Protein AF-A0A2G9T6Q5-F1 (afdb_monomer)

Mean predicted aligned error: 18.97 Å

Organism: Teladorsagia circumcincta (NCBI:txid45464)

pLDDT: mean 80.13, std 12.59, range [44.25, 97.94]

Solvent-accessible surface area (backbone atoms only — not comparable to full-atom values): 13431 Å² total; per-residue (Å²): 106,72,67,56,51,50,50,52,50,55,71,67,50,86,69,86,83,79,73,60,102,78,58,92,56,52,68,57,62,45,65,76,62,51,86,90,57,54,73,68,58,51,48,51,51,49,40,62,70,69,45,69,82,56,73,55,93,81,67,67,67,91,46,74,64,60,54,49,52,52,54,51,51,52,53,51,53,50,53,49,51,53,49,53,50,52,62,74,38,51,85,78,48,82,50,78,90,50,84,89,79,76,76,94,71,65,88,84,52,91,69,83,75,88,52,68,68,57,52,55,50,50,55,52,49,51,53,54,50,49,56,52,48,53,54,50,50,53,53,50,51,53,51,51,54,50,50,54,53,50,52,56,49,49,56,50,50,43,66,71,65,77,50,92,71,91,76,58,71,63,78,73,72,47,83,91,47,73,70,62,49,52,54,48,49,52,64,68,61,30,72,70,57,66,62,64,47,77,84,73,57,86,81,78,72,76,77,83,80,77,82,130

Secondary structure (DSSP, 8-state):
-HHHHHHHHHHHS--TT---TT-TTHHHHHHTT-S---HHHHHHHHHHHHTTTS--TT-----HHHHHHHHHHHHHHHHHHHHHHHHHTTTT-TTTT------SS-TT--SPP--HHHHHHHHHHHHHHHHHHHHHHHHHHHHHHHHHHHHHHHHHHHHHH-S-----THHHHS---HHHHHHHHHHHSSHHHHHTSTTT-TTS--------

Structure (mmCIF, N/CA/C/O backbone):
data_AF-A0A2G9T6Q5-F1
#
_entry.id   AF-A0A2G9T6Q5-F1
#
loop_
_atom_site.group_PDB
_atom_site.id
_atom_site.type_symbol
_atom_site.label_atom_id
_atom_site.label_alt_id
_atom_site.label_comp_id
_atom_site.label_asym_id
_atom_site.label_entity_id
_atom_site.label_seq_id
_atom_site.pdbx_PDB_ins_code
_atom_site.Cartn_x
_atom_site.Cartn_y
_atom_site.Cartn_z
_atom_site.occupancy
_atom_site.B_iso_or_equiv
_atom_site.auth_seq_id
_atom_site.auth_comp_id
_atom_site.auth_asym_id
_atom_site.auth_atom_id
_atom_site.pdbx_PDB_model_num
ATOM 1 N N . GLU A 1 1 ? 2.628 -16.438 -63.322 1.00 60.03 1 GLU A N 1
ATOM 2 C CA . GLU A 1 1 ? 4.044 -16.283 -63.734 1.00 60.03 1 GLU A CA 1
ATOM 3 C C . GLU A 1 1 ? 4.300 -16.627 -65.195 1.00 60.03 1 GLU A C 1
ATOM 5 O O . GLU A 1 1 ? 4.715 -15.738 -65.923 1.00 60.03 1 GLU A O 1
ATOM 10 N N . ALA A 1 2 ? 4.071 -17.867 -65.650 1.00 69.06 2 ALA A N 1
ATOM 11 C CA . ALA A 1 2 ? 4.324 -18.233 -67.052 1.00 69.06 2 ALA A CA 1
ATOM 12 C C . ALA A 1 2 ? 3.438 -17.447 -68.035 1.00 69.06 2 ALA A C 1
ATOM 14 O O . ALA A 1 2 ? 3.957 -16.866 -68.979 1.00 69.06 2 ALA A O 1
ATOM 15 N N . GLU A 1 3 ? 2.135 -17.355 -67.752 1.00 71.50 3 GLU A N 1
ATOM 16 C CA . GLU A 1 3 ? 1.176 -16.569 -68.546 1.00 71.50 3 GLU A CA 1
ATOM 17 C C . GLU A 1 3 ? 1.487 -15.065 -68.502 1.00 71.50 3 GLU A C 1
ATOM 19 O O . GLU A 1 3 ? 1.422 -14.386 -69.522 1.00 71.50 3 GLU A O 1
ATOM 24 N N . ASP A 1 4 ? 1.912 -14.547 -67.345 1.00 70.75 4 ASP A N 1
ATOM 25 C CA . ASP A 1 4 ? 2.291 -13.137 -67.201 1.00 70.75 4 ASP A CA 1
ATOM 26 C C . ASP A 1 4 ? 3.558 -12.824 -68.007 1.00 70.75 4 ASP A C 1
ATOM 28 O O . ASP A 1 4 ? 3.632 -11.814 -68.698 1.00 70.75 4 ASP A O 1
ATOM 32 N N . ASN A 1 5 ? 4.566 -13.699 -67.953 1.00 75.94 5 ASN A N 1
ATOM 33 C CA . ASN A 1 5 ? 5.788 -13.565 -68.746 1.00 75.94 5 ASN A CA 1
ATOM 34 C C . ASN A 1 5 ? 5.498 -13.654 -70.248 1.00 75.94 5 ASN A C 1
ATOM 36 O O . ASN A 1 5 ? 6.074 -12.889 -71.022 1.00 75.94 5 ASN A O 1
ATOM 40 N N . ASP A 1 6 ? 4.581 -14.531 -70.651 1.00 77.56 6 ASP A N 1
ATOM 41 C CA . ASP A 1 6 ? 4.117 -14.636 -72.035 1.00 77.56 6 ASP A CA 1
ATOM 42 C C . ASP A 1 6 ? 3.394 -13.349 -72.473 1.00 77.56 6 ASP A C 1
ATOM 44 O O . ASP A 1 6 ? 3.642 -12.820 -73.550 1.00 77.56 6 ASP A O 1
ATOM 48 N N . PHE A 1 7 ? 2.613 -12.733 -71.582 1.00 76.56 7 PHE A N 1
ATOM 49 C CA . PHE A 1 7 ? 1.978 -11.436 -71.823 1.00 76.56 7 PHE A CA 1
ATOM 50 C C . PHE A 1 7 ? 2.985 -10.280 -71.977 1.00 76.56 7 PHE A C 1
ATOM 52 O O . PHE A 1 7 ? 2.872 -9.482 -72.912 1.00 76.56 7 PHE A O 1
ATOM 59 N N . TYR A 1 8 ? 4.000 -10.181 -71.109 1.00 76.75 8 TYR A N 1
ATOM 60 C CA . TYR A 1 8 ? 5.031 -9.134 -71.216 1.00 76.75 8 TYR A CA 1
ATOM 61 C C . TYR A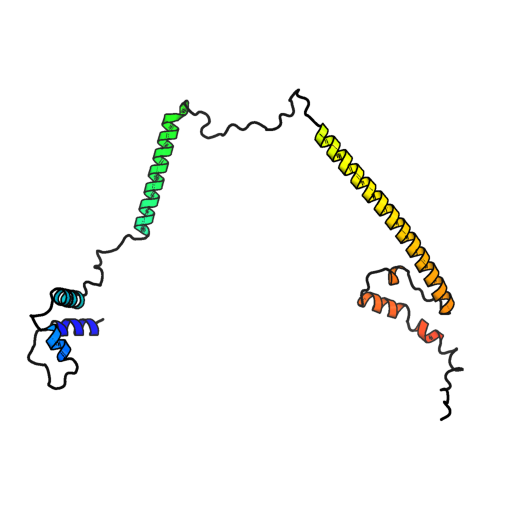 1 8 ? 5.916 -9.319 -72.453 1.00 76.75 8 TYR A C 1
ATOM 63 O O . TYR A 1 8 ? 6.275 -8.342 -73.116 1.00 76.75 8 TYR A O 1
ATOM 71 N N . THR A 1 9 ? 6.255 -10.563 -72.793 1.00 76.12 9 THR A N 1
ATOM 72 C CA . THR A 1 9 ? 7.014 -10.870 -74.013 1.00 76.12 9 THR A CA 1
ATOM 73 C C . THR A 1 9 ? 6.180 -10.618 -75.266 1.00 76.12 9 THR A C 1
ATOM 75 O O . THR A 1 9 ? 6.689 -10.009 -76.206 1.00 76.12 9 THR A O 1
ATOM 78 N N . TRP A 1 10 ? 4.885 -10.946 -75.254 1.00 78.12 10 TRP A N 1
ATOM 79 C CA . TRP A 1 10 ? 3.934 -10.592 -76.309 1.00 78.12 10 TRP A CA 1
ATOM 80 C C . TRP A 1 10 ? 3.835 -9.077 -76.507 1.00 78.12 10 TRP A C 1
ATOM 82 O O . TRP A 1 10 ? 3.873 -8.596 -77.640 1.00 78.12 10 TRP A O 1
ATOM 92 N N . MET A 1 11 ? 3.797 -8.307 -75.419 1.00 72.75 11 MET A N 1
ATOM 93 C CA . MET A 1 11 ? 3.740 -6.846 -75.482 1.00 72.75 11 MET A CA 1
ATOM 94 C C . MET A 1 11 ? 5.038 -6.219 -76.024 1.00 72.75 11 MET A C 1
ATOM 96 O O . MET A 1 11 ? 4.982 -5.187 -76.695 1.00 72.75 11 MET A O 1
ATOM 100 N N . LYS A 1 12 ? 6.192 -6.861 -75.781 1.00 72.44 12 LYS A N 1
ATOM 101 C CA . LYS A 1 12 ? 7.499 -6.499 -76.363 1.00 72.44 12 LYS A CA 1
ATOM 102 C C . LYS A 1 12 ? 7.661 -6.977 -77.817 1.00 72.44 12 LYS A C 1
ATOM 104 O O . LYS A 1 12 ? 8.407 -6.353 -78.571 1.00 72.44 12 LYS A O 1
ATOM 109 N N . SER A 1 13 ? 6.980 -8.053 -78.221 1.00 66.25 13 SER A N 1
ATOM 110 C CA . SER A 1 13 ? 7.089 -8.639 -79.563 1.00 66.25 13 SER A CA 1
ATOM 111 C C . SER A 1 13 ? 6.521 -7.713 -80.652 1.00 66.25 13 SER A C 1
ATOM 113 O O . SER A 1 13 ? 5.462 -7.093 -80.522 1.00 66.25 13 SER A O 1
ATOM 115 N N . GLN A 1 14 ? 7.287 -7.556 -81.730 1.00 56.62 14 GLN A N 1
ATOM 116 C CA . GLN A 1 14 ? 7.260 -6.386 -82.609 1.00 56.62 14 GLN A CA 1
ATOM 117 C C . GLN A 1 14 ? 6.421 -6.578 -83.884 1.00 56.62 14 GLN A C 1
ATOM 119 O O . GLN A 1 14 ? 6.726 -5.976 -84.908 1.00 56.62 14 GLN A O 1
ATOM 124 N N . ASP A 1 15 ? 5.341 -7.359 -83.853 1.00 53.53 15 ASP A N 1
ATOM 125 C CA . ASP A 1 15 ? 4.503 -7.539 -85.043 1.00 53.53 15 ASP A CA 1
ATOM 126 C C . ASP A 1 15 ? 3.269 -6.630 -85.004 1.00 53.53 15 ASP A C 1
ATOM 128 O O . ASP A 1 15 ? 2.280 -6.835 -84.299 1.00 53.53 15 ASP A O 1
ATOM 132 N N . ALA A 1 16 ? 3.343 -5.547 -85.780 1.00 52.91 16 ALA A N 1
ATOM 133 C CA . ALA A 1 16 ? 2.253 -4.597 -86.005 1.00 52.91 16 ALA A CA 1
ATOM 134 C C . ALA A 1 16 ? 1.213 -5.090 -87.033 1.00 52.91 16 ALA A C 1
ATOM 136 O O . ALA A 1 16 ? 0.341 -4.319 -87.423 1.00 52.91 16 ALA A O 1
ATOM 137 N N . LYS A 1 17 ? 1.318 -6.341 -87.500 1.00 53.25 17 LYS A N 1
ATOM 138 C CA . LYS A 1 17 ? 0.489 -6.881 -88.590 1.00 53.25 17 LYS A CA 1
ATOM 139 C C . LYS A 1 17 ? -0.719 -7.699 -88.123 1.00 53.25 17 LYS A C 1
ATOM 141 O O . LYS A 1 17 ? -1.646 -7.843 -88.907 1.00 53.25 17 LYS A O 1
ATOM 146 N N . ASP A 1 18 ? -0.761 -8.100 -86.852 1.00 54.31 18 ASP A N 1
ATOM 147 C CA . ASP A 1 18 ? -1.885 -8.828 -86.245 1.00 54.31 18 ASP A CA 1
ATOM 148 C C . ASP A 1 18 ? -2.564 -7.969 -85.171 1.00 54.31 18 ASP A C 1
ATOM 150 O O . ASP A 1 18 ? -2.443 -8.193 -83.964 1.00 54.31 18 ASP A O 1
ATOM 154 N N . ILE A 1 19 ? -3.224 -6.897 -85.603 1.00 56.25 19 ILE A N 1
ATOM 155 C CA . ILE A 1 19 ? -4.199 -6.190 -84.771 1.00 56.25 19 ILE A CA 1
ATOM 156 C C . ILE A 1 19 ? -5.542 -6.412 -85.460 1.00 56.25 19 ILE A C 1
ATOM 158 O O . ILE A 1 19 ? -5.905 -5.668 -86.370 1.00 56.25 19 ILE A O 1
ATOM 162 N N . SER A 1 20 ? -6.223 -7.496 -85.089 1.00 55.94 20 SER A N 1
ATOM 163 C CA . SER A 1 20 ? -7.501 -7.898 -85.688 1.00 55.94 20 SER A CA 1
ATOM 164 C C . SER A 1 20 ? -8.550 -6.817 -85.454 1.00 55.94 20 SER A C 1
ATOM 166 O O . SER A 1 20 ? -8.521 -6.177 -84.408 1.00 55.94 20 SER A O 1
ATOM 168 N N . GLU A 1 21 ? -9.517 -6.607 -86.356 1.00 58.91 21 GLU A N 1
ATOM 169 C CA . GLU A 1 21 ? -10.603 -5.623 -86.191 1.00 58.91 21 GLU A CA 1
ATOM 170 C C . GLU A 1 21 ? -11.527 -5.872 -84.961 1.00 58.91 21 GLU A C 1
ATOM 172 O O . GLU A 1 21 ? -12.205 -4.941 -84.518 1.00 58.91 21 GLU A O 1
ATOM 177 N N . ASP A 1 22 ? -11.323 -6.979 -84.240 1.00 60.38 22 ASP A N 1
ATOM 178 C CA . ASP A 1 22 ? -12.078 -7.362 -83.035 1.00 60.38 22 ASP A CA 1
ATOM 179 C C . ASP A 1 22 ? -11.306 -7.294 -81.695 1.00 60.38 22 ASP A C 1
ATOM 181 O O . ASP A 1 22 ? -11.885 -7.544 -80.638 1.00 60.38 22 ASP A O 1
ATOM 185 N N . ASP A 1 23 ? -10.018 -6.924 -81.686 1.00 68.81 23 ASP A N 1
ATOM 186 C CA . ASP A 1 23 ? -9.246 -6.853 -80.432 1.00 68.81 23 ASP A CA 1
ATOM 187 C C . ASP A 1 23 ? -9.750 -5.727 -79.502 1.00 68.81 23 ASP A C 1
ATOM 189 O O . ASP A 1 23 ? -9.730 -4.539 -79.832 1.00 68.81 23 ASP A O 1
ATOM 193 N N . CYS A 1 24 ? -10.142 -6.070 -78.278 1.00 63.62 24 CYS A N 1
ATOM 194 C CA . CYS A 1 24 ? -10.642 -5.117 -77.279 1.00 63.62 24 CYS A CA 1
ATOM 195 C C . CYS A 1 24 ? -9.574 -4.130 -76.754 1.00 63.62 24 CYS A C 1
ATOM 197 O O . CYS A 1 24 ? -9.914 -3.101 -76.174 1.00 63.62 24 CYS A O 1
ATOM 199 N N . LEU A 1 25 ? -8.283 -4.398 -76.992 1.00 68.56 25 LEU A N 1
ATOM 200 C CA . LEU A 1 25 ? -7.144 -3.662 -76.414 1.00 68.56 25 LEU A CA 1
ATOM 201 C C . LEU A 1 25 ? -6.367 -2.788 -77.411 1.00 68.56 25 LEU A C 1
ATOM 203 O O . LEU A 1 25 ? -5.256 -2.337 -77.133 1.00 68.56 25 LEU A O 1
ATOM 207 N N . LYS A 1 26 ? -6.933 -2.504 -78.582 1.00 72.19 26 LYS A N 1
ATOM 208 C CA . LYS A 1 26 ? -6.247 -1.741 -79.643 1.00 72.19 26 LYS A CA 1
ATOM 209 C C . LYS A 1 26 ? -5.862 -0.335 -79.254 1.00 72.19 26 LYS A C 1
ATOM 211 O O . LYS A 1 26 ? -4.787 0.117 -79.629 1.00 72.19 26 LYS A O 1
ATOM 216 N N . GLY A 1 27 ? -6.755 0.356 -78.544 1.00 72.12 27 GLY A N 1
ATOM 217 C CA . GLY A 1 27 ? -6.517 1.725 -78.099 1.00 72.12 27 GLY A CA 1
ATOM 218 C C . GLY A 1 27 ? -5.281 1.786 -77.211 1.00 72.12 27 GLY A C 1
ATOM 219 O O . GLY A 1 27 ? -4.418 2.627 -77.427 1.00 72.12 27 GLY A O 1
ATOM 220 N N . LEU A 1 28 ? -5.144 0.813 -76.308 1.00 72.00 28 LEU A N 1
ATOM 221 C CA . LEU A 1 28 ? -3.985 0.675 -75.434 1.00 72.00 28 LEU A CA 1
ATOM 222 C C . LEU A 1 28 ? -2.725 0.279 -76.216 1.00 72.00 28 LEU A C 1
ATOM 224 O O . LEU A 1 28 ? -1.692 0.921 -76.073 1.00 72.00 28 LEU A O 1
ATOM 228 N N . LYS A 1 29 ? -2.819 -0.722 -77.102 1.00 72.25 29 LYS A N 1
ATOM 229 C CA . LYS A 1 29 ? -1.695 -1.174 -77.944 1.00 72.25 29 LYS A CA 1
ATOM 230 C C . LYS A 1 29 ? -1.195 -0.072 -78.884 1.00 72.25 29 LYS A C 1
ATOM 232 O O . LYS A 1 29 ? -0.025 -0.083 -79.244 1.00 72.25 29 LYS A O 1
ATOM 237 N N . LYS A 1 30 ? -2.063 0.859 -79.290 1.00 75.00 30 LYS A N 1
ATOM 238 C CA . LYS A 1 30 ? -1.710 2.041 -80.082 1.00 75.00 30 LYS A CA 1
ATOM 239 C C . LYS A 1 30 ? -1.095 3.132 -79.203 1.00 75.00 30 LYS A C 1
ATOM 241 O O . LYS A 1 30 ? 0.025 3.536 -79.479 1.00 75.00 30 LYS A O 1
ATOM 246 N N . ALA A 1 31 ? -1.753 3.487 -78.099 1.00 73.25 31 ALA A N 1
ATOM 247 C CA . ALA A 1 31 ? -1.277 4.498 -77.156 1.00 73.25 31 ALA A CA 1
ATOM 248 C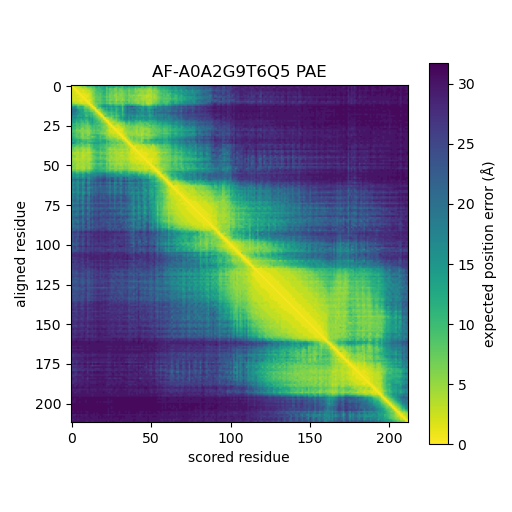 C . ALA A 1 31 ? 0.088 4.154 -76.548 1.00 73.25 31 ALA A C 1
ATOM 250 O O . ALA A 1 31 ? 0.891 5.039 -76.324 1.00 73.25 31 ALA A O 1
ATOM 251 N N . TRP A 1 32 ? 0.395 2.874 -76.323 1.00 72.19 32 TRP A N 1
ATOM 252 C CA . TRP A 1 32 ? 1.711 2.434 -75.841 1.00 72.19 32 TRP A CA 1
ATOM 253 C C . TRP A 1 32 ? 2.779 2.362 -76.938 1.00 72.19 32 TRP A C 1
ATOM 255 O O . TRP A 1 32 ? 3.952 2.158 -76.635 1.00 72.19 32 TRP A O 1
ATOM 265 N N . LYS A 1 33 ? 2.395 2.489 -78.212 1.00 72.06 33 LYS A N 1
ATOM 266 C CA . LYS A 1 33 ? 3.299 2.469 -79.373 1.00 72.06 33 LYS A CA 1
ATOM 267 C C . LYS A 1 33 ? 3.530 3.851 -79.974 1.00 72.06 33 LYS A C 1
ATOM 269 O O . LYS A 1 33 ? 4.428 3.977 -80.806 1.00 72.06 33 LYS A O 1
ATOM 274 N N . ASP A 1 34 ? 2.755 4.854 -79.576 1.00 74.19 34 ASP A N 1
ATOM 275 C CA . ASP A 1 34 ? 2.913 6.212 -80.075 1.00 74.19 34 ASP A CA 1
ATOM 276 C C . ASP A 1 34 ? 4.282 6.777 -79.610 1.00 74.19 34 ASP A C 1
ATOM 278 O O . ASP A 1 34 ? 4.626 6.690 -78.432 1.00 74.19 34 ASP A O 1
ATOM 282 N N . PRO A 1 35 ? 5.135 7.289 -80.517 1.00 70.81 35 PRO A N 1
ATOM 283 C CA . PRO A 1 35 ? 6.457 7.818 -80.158 1.00 70.81 35 PRO A CA 1
ATOM 284 C C . PRO A 1 35 ? 6.401 9.218 -79.515 1.00 70.81 35 PRO A C 1
ATOM 286 O O . PRO A 1 35 ? 7.370 9.632 -78.878 1.00 70.81 35 PRO A O 1
ATOM 289 N N . ASP A 1 36 ? 5.264 9.912 -79.630 1.00 75.88 36 ASP A N 1
ATOM 290 C CA . ASP A 1 36 ? 5.034 11.288 -79.156 1.00 75.88 36 ASP A CA 1
ATOM 291 C C . ASP A 1 36 ? 4.471 11.353 -77.719 1.00 75.88 36 ASP A C 1
ATOM 293 O O . ASP A 1 36 ? 3.688 12.235 -77.371 1.00 75.88 36 ASP A O 1
ATOM 297 N N . ILE A 1 37 ? 4.856 10.390 -76.884 1.00 76.56 37 ILE A N 1
ATOM 298 C CA . ILE A 1 37 ? 4.464 10.281 -75.474 1.00 76.56 37 ILE A CA 1
ATOM 299 C C . ILE A 1 37 ? 5.371 11.163 -74.590 1.00 76.56 37 ILE A C 1
ATOM 301 O O . ILE A 1 37 ? 6.543 11.373 -74.922 1.00 76.56 37 ILE A O 1
ATOM 305 N N . ASP A 1 38 ? 4.845 11.668 -73.467 1.00 86.62 38 ASP A N 1
ATOM 306 C CA . ASP A 1 38 ? 5.622 12.433 -72.479 1.00 86.62 38 ASP A CA 1
ATOM 307 C C . ASP A 1 38 ? 6.781 11.605 -71.893 1.00 86.62 38 ASP A C 1
ATOM 309 O O . ASP A 1 38 ? 6.709 10.378 -71.785 1.00 86.62 38 ASP A O 1
ATOM 313 N N . ASP A 1 39 ? 7.868 12.261 -71.490 1.00 83.94 39 ASP A N 1
ATOM 314 C CA . ASP A 1 39 ? 9.065 11.563 -71.006 1.00 83.94 39 ASP A CA 1
ATOM 315 C C . ASP A 1 39 ? 8.793 10.749 -69.726 1.00 83.94 39 ASP A C 1
ATOM 317 O O . ASP A 1 39 ? 9.377 9.676 -69.542 1.00 83.94 39 ASP A O 1
ATOM 321 N N . GLY A 1 40 ? 7.846 11.186 -68.882 1.00 83.06 40 GLY A N 1
ATOM 322 C CA . GLY A 1 40 ? 7.400 10.419 -67.715 1.00 83.06 40 GLY A CA 1
ATOM 323 C C . GLY A 1 40 ? 6.615 9.155 -68.082 1.00 83.06 40 GLY A C 1
ATOM 324 O O . GLY A 1 40 ? 6.777 8.109 -67.452 1.00 83.06 40 GLY A O 1
ATOM 325 N N . GLU A 1 41 ? 5.804 9.216 -69.136 1.00 82.12 41 GLU A N 1
ATOM 326 C CA . GLU A 1 41 ? 5.030 8.073 -69.631 1.00 82.12 41 GLU A CA 1
ATOM 327 C C . GLU A 1 41 ? 5.920 7.061 -70.381 1.00 82.12 41 GLU A C 1
ATOM 329 O O . GLU A 1 41 ? 5.699 5.853 -70.267 1.00 82.12 41 GLU A O 1
ATOM 334 N N . LYS A 1 42 ? 6.985 7.519 -71.061 1.00 83.12 42 LYS A N 1
ATOM 335 C CA . LYS A 1 42 ? 8.040 6.647 -71.620 1.00 83.12 42 LYS A CA 1
ATOM 336 C C . LYS A 1 42 ? 8.780 5.884 -70.524 1.00 83.12 42 LYS A C 1
ATOM 338 O O . LYS A 1 42 ? 8.927 4.669 -70.624 1.00 83.12 42 LYS A O 1
ATOM 343 N N . PHE A 1 43 ? 9.189 6.580 -69.461 1.00 85.88 43 PHE A N 1
ATOM 344 C CA . PHE A 1 43 ? 9.826 5.947 -68.307 1.00 85.88 43 PHE A CA 1
ATOM 345 C C . PHE A 1 43 ? 8.904 4.910 -67.659 1.00 85.88 43 PHE A C 1
ATOM 347 O O . PHE A 1 43 ? 9.324 3.782 -67.424 1.00 85.88 43 PHE A O 1
ATOM 354 N N . LEU A 1 44 ? 7.635 5.254 -67.411 1.00 85.75 44 LEU A N 1
ATOM 355 C CA . LEU A 1 44 ? 6.687 4.336 -66.778 1.00 85.75 44 LEU A CA 1
ATOM 356 C C . LEU A 1 44 ? 6.410 3.100 -67.646 1.00 85.75 44 LEU A C 1
ATOM 358 O O . LEU A 1 44 ? 6.314 1.989 -67.123 1.00 85.75 44 LEU A O 1
ATOM 362 N N . ARG A 1 45 ? 6.322 3.279 -68.970 1.00 83.00 45 ARG A N 1
ATOM 363 C CA . ARG A 1 45 ? 6.226 2.176 -69.932 1.00 83.00 45 ARG A CA 1
ATOM 364 C C . ARG A 1 45 ? 7.414 1.227 -69.788 1.00 83.00 45 ARG A C 1
ATOM 366 O O . ARG A 1 45 ? 7.202 0.024 -69.646 1.00 83.00 45 ARG A O 1
ATOM 373 N N . ASP A 1 46 ? 8.634 1.751 -69.809 1.00 85.31 46 ASP A N 1
ATOM 374 C CA . ASP A 1 46 ? 9.846 0.932 -69.742 1.00 85.31 46 ASP A CA 1
ATOM 375 C C . ASP A 1 46 ? 10.004 0.262 -68.367 1.00 85.31 46 ASP A C 1
ATOM 377 O O . ASP A 1 46 ? 10.260 -0.938 -68.308 1.00 85.31 46 ASP A O 1
ATOM 381 N N . TYR A 1 47 ? 9.719 0.982 -67.278 1.00 86.81 47 TYR A N 1
ATOM 382 C CA . TYR A 1 47 ? 9.758 0.488 -65.896 1.00 86.81 47 TYR A CA 1
ATOM 383 C C . TYR A 1 47 ? 8.809 -0.702 -65.665 1.00 86.81 47 TYR A C 1
ATOM 385 O O . TYR A 1 47 ? 9.184 -1.720 -65.078 1.00 86.81 47 TYR A O 1
ATOM 393 N N . ILE A 1 48 ? 7.574 -0.615 -66.178 1.00 85.88 48 ILE A N 1
ATOM 394 C CA . ILE A 1 48 ? 6.585 -1.701 -66.079 1.00 85.88 48 ILE A CA 1
ATOM 395 C C . ILE A 1 48 ? 6.961 -2.870 -67.002 1.00 85.88 48 ILE A C 1
ATOM 397 O O . ILE A 1 48 ? 6.865 -4.028 -66.595 1.00 85.88 48 ILE A O 1
ATOM 401 N N . LEU A 1 49 ? 7.400 -2.592 -68.235 1.00 83.44 49 LEU A N 1
AT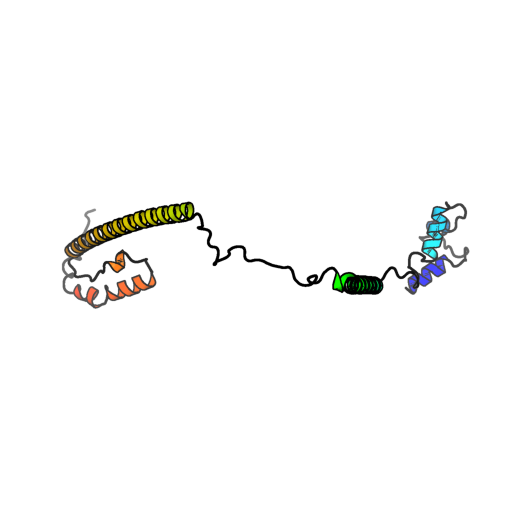OM 402 C CA . LEU A 1 49 ? 7.768 -3.624 -69.213 1.00 83.44 49 LEU A CA 1
ATOM 403 C C . LEU A 1 49 ? 9.028 -4.403 -68.816 1.00 83.44 49 LEU A C 1
ATOM 405 O O . LEU A 1 49 ? 9.152 -5.584 -69.161 1.00 83.44 49 LEU A O 1
ATOM 409 N N . ASN A 1 50 ? 9.974 -3.759 -68.136 1.00 83.56 50 ASN A N 1
ATOM 410 C CA . ASN A 1 50 ? 11.211 -4.379 -67.661 1.00 83.56 50 ASN A CA 1
ATOM 411 C C . ASN A 1 50 ? 11.079 -4.996 -66.266 1.00 83.56 50 ASN A C 1
ATOM 413 O O . ASN A 1 50 ? 11.915 -5.814 -65.901 1.00 83.56 50 ASN A O 1
ATOM 417 N N . LYS A 1 51 ? 9.963 -4.733 -65.570 1.00 82.88 51 LYS A N 1
ATOM 418 C CA . LYS A 1 51 ? 9.691 -5.183 -64.197 1.00 82.88 51 LYS A CA 1
ATOM 419 C C . LYS A 1 51 ? 10.685 -4.632 -63.174 1.00 82.88 51 LYS A C 1
ATOM 421 O O . LYS A 1 51 ? 10.920 -5.263 -62.150 1.00 82.88 51 LYS A O 1
ATOM 426 N N . ASP A 1 52 ? 11.163 -3.414 -63.401 1.00 81.06 52 ASP A N 1
ATOM 427 C CA . ASP A 1 52 ? 12.161 -2.729 -62.565 1.00 81.06 52 ASP A CA 1
ATOM 428 C C . ASP A 1 52 ? 11.628 -2.368 -61.153 1.00 81.06 52 ASP A C 1
ATOM 430 O O . ASP A 1 52 ? 12.343 -1.816 -60.321 1.00 81.06 52 ASP A O 1
ATOM 434 N N . PHE A 1 53 ? 10.353 -2.653 -60.857 1.00 80.44 53 PHE A N 1
ATOM 435 C CA . PHE A 1 53 ? 9.763 -2.563 -59.513 1.00 80.44 53 PHE A CA 1
ATOM 436 C C . PHE A 1 53 ? 10.025 -3.793 -58.643 1.00 80.44 53 PHE A C 1
ATOM 438 O O . PHE A 1 53 ? 9.766 -3.758 -57.438 1.00 80.44 53 PHE A O 1
ATOM 445 N N . ILE A 1 54 ? 10.470 -4.892 -59.250 1.00 79.69 54 ILE A N 1
ATOM 446 C CA . ILE A 1 54 ? 10.918 -6.070 -58.524 1.00 79.69 54 ILE A CA 1
ATOM 447 C C . ILE A 1 54 ? 12.378 -5.791 -58.163 1.00 79.69 54 ILE A C 1
ATOM 449 O O . ILE A 1 54 ? 13.190 -5.685 -59.077 1.00 79.69 54 ILE A O 1
ATOM 453 N N . PRO A 1 55 ? 12.718 -5.628 -56.872 1.00 70.44 55 PRO A N 1
ATOM 454 C CA . PRO A 1 55 ? 14.097 -5.390 -56.478 1.00 70.44 55 PRO A CA 1
ATOM 455 C C . PRO A 1 55 ? 14.966 -6.557 -56.945 1.00 70.44 55 PRO A C 1
ATOM 457 O O . PRO A 1 55 ? 14.600 -7.726 -56.765 1.00 70.44 55 PRO A O 1
ATOM 460 N N . ASP A 1 56 ? 16.103 -6.232 -57.555 1.00 72.00 56 ASP A N 1
ATOM 461 C CA . ASP A 1 56 ? 17.088 -7.227 -57.952 1.00 72.00 56 ASP A CA 1
ATOM 462 C C . ASP A 1 56 ? 17.556 -8.009 -56.720 1.00 72.00 56 ASP A C 1
ATOM 464 O O . ASP A 1 56 ? 17.571 -7.505 -55.596 1.00 72.00 56 ASP A O 1
ATOM 468 N N . ALA A 1 57 ? 17.977 -9.259 -56.916 1.00 62.81 57 ALA A N 1
ATOM 469 C CA . ALA A 1 57 ? 18.452 -10.113 -55.823 1.00 62.81 57 ALA A CA 1
ATOM 470 C C . ALA A 1 57 ? 19.661 -9.525 -55.053 1.00 62.81 57 ALA A C 1
ATOM 472 O O . ALA A 1 57 ? 20.009 -10.042 -53.987 1.00 62.81 57 ALA A O 1
ATOM 473 N N . GLU A 1 58 ? 20.289 -8.478 -55.597 1.00 61.28 58 GLU A N 1
ATOM 474 C CA . GLU A 1 58 ? 21.398 -7.720 -55.015 1.00 61.28 58 GLU A CA 1
ATOM 475 C C . GLU A 1 58 ? 20.936 -6.527 -54.151 1.00 61.28 58 GLU A C 1
ATOM 477 O O . GLU A 1 58 ? 21.639 -6.173 -53.209 1.00 61.28 58 GLU A O 1
ATOM 482 N N . ASP A 1 59 ? 19.726 -5.991 -54.360 1.00 62.81 59 ASP A N 1
ATOM 483 C CA . ASP A 1 59 ? 19.126 -4.912 -53.553 1.00 62.81 59 ASP A CA 1
ATOM 484 C C . ASP A 1 59 ? 18.396 -5.483 -52.324 1.00 62.81 59 ASP A C 1
ATOM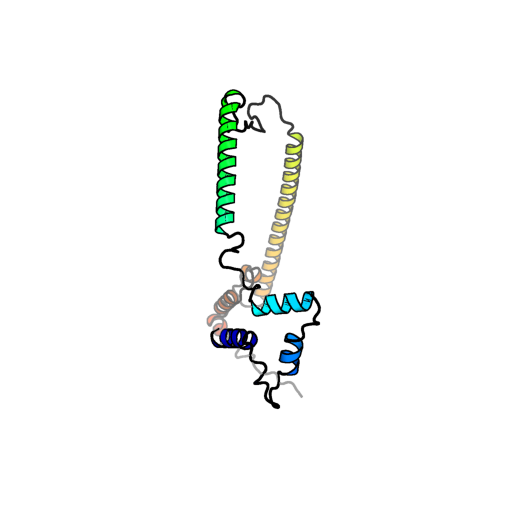 486 O O . ASP A 1 59 ? 17.214 -5.245 -52.050 1.00 62.81 59 ASP A O 1
ATOM 490 N N . LYS A 1 60 ? 19.122 -6.285 -51.541 1.00 61.81 60 LYS A N 1
ATOM 491 C CA . LYS A 1 60 ? 18.677 -6.678 -50.203 1.00 61.81 60 LYS A CA 1
ATOM 492 C C . LYS A 1 60 ? 18.916 -5.491 -49.277 1.00 61.81 60 LYS A C 1
ATOM 494 O O . LYS A 1 60 ? 20.055 -5.175 -48.950 1.00 61.81 60 LYS A O 1
ATOM 499 N N . GLY A 1 61 ? 17.845 -4.812 -48.870 1.00 65.12 61 GLY A N 1
ATOM 500 C CA . GLY A 1 61 ? 17.919 -3.815 -47.800 1.00 65.12 61 GLY A CA 1
ATOM 501 C C . GLY A 1 61 ? 18.520 -4.406 -46.517 1.00 65.12 61 GLY A C 1
ATOM 502 O O . GLY A 1 61 ? 18.565 -5.626 -46.365 1.00 65.12 61 GLY A O 1
ATOM 503 N N . VAL A 1 62 ? 18.956 -3.532 -45.601 1.00 71.00 62 VAL A N 1
ATOM 504 C CA . VAL A 1 62 ? 19.566 -3.910 -44.311 1.00 71.00 62 VAL A CA 1
ATOM 505 C C . VAL A 1 62 ? 18.760 -5.029 -43.653 1.00 71.00 62 VAL A C 1
ATOM 507 O O . VAL A 1 62 ? 17.574 -4.861 -43.349 1.00 71.00 62 VAL A O 1
ATOM 510 N N . THR A 1 63 ? 19.397 -6.180 -43.475 1.00 78.75 63 THR A N 1
ATOM 511 C CA . THR A 1 63 ? 18.760 -7.353 -42.889 1.00 78.75 63 THR A CA 1
ATOM 512 C C . THR A 1 63 ? 18.792 -7.266 -41.367 1.00 78.75 63 THR A C 1
ATOM 514 O O . THR A 1 63 ? 19.539 -6.490 -40.772 1.00 78.75 63 THR A O 1
ATOM 517 N N . LEU A 1 64 ? 17.941 -8.052 -40.705 1.00 75.00 64 LEU A N 1
ATOM 518 C CA . LEU A 1 64 ? 17.928 -8.112 -39.243 1.00 75.00 64 LEU A CA 1
ATOM 519 C C . LEU A 1 64 ? 19.273 -8.613 -38.684 1.00 75.00 64 LEU A C 1
ATOM 521 O O . LEU A 1 64 ? 19.676 -8.178 -37.609 1.00 75.00 64 LEU A O 1
ATOM 525 N N . ASP A 1 65 ? 19.955 -9.482 -39.431 1.00 79.94 65 ASP A N 1
ATOM 526 C CA . ASP A 1 65 ? 21.258 -10.038 -39.066 1.00 79.94 65 ASP A CA 1
ATOM 527 C C . ASP A 1 65 ? 22.352 -8.955 -39.137 1.00 79.94 65 ASP A C 1
ATOM 529 O O . ASP A 1 65 ? 2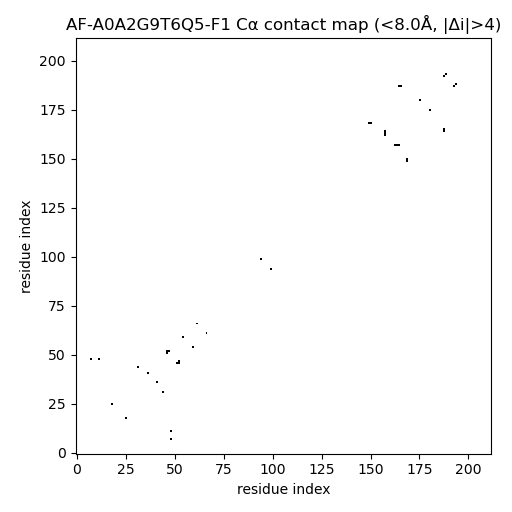3.152 -8.845 -38.212 1.00 79.94 65 ASP A O 1
ATOM 533 N N . ASP A 1 66 ? 22.303 -8.066 -40.140 1.00 80.56 66 ASP A N 1
ATOM 534 C CA . ASP A 1 66 ? 23.230 -6.924 -40.249 1.00 80.56 66 ASP A CA 1
ATOM 535 C C . ASP A 1 66 ? 23.083 -5.951 -39.062 1.00 80.56 66 ASP A C 1
ATOM 537 O O . ASP A 1 66 ? 24.054 -5.369 -38.585 1.00 80.56 66 ASP A O 1
ATOM 541 N N . ILE A 1 67 ? 21.859 -5.766 -38.553 1.00 81.94 67 ILE A N 1
ATOM 542 C CA . ILE A 1 67 ? 21.600 -4.906 -37.384 1.00 81.94 67 ILE A CA 1
ATOM 543 C C . ILE A 1 67 ? 22.153 -5.548 -36.105 1.00 81.94 67 ILE A C 1
ATOM 545 O O . ILE A 1 67 ? 22.682 -4.842 -35.246 1.00 81.94 67 ILE A O 1
ATOM 549 N N . GLN A 1 68 ? 22.035 -6.871 -35.974 1.00 83.12 68 GLN A N 1
ATOM 550 C CA . GLN A 1 68 ? 22.570 -7.603 -34.826 1.00 83.12 68 GLN A CA 1
ATOM 551 C C . GLN A 1 68 ? 24.101 -7.574 -34.803 1.00 83.12 68 GLN A C 1
ATOM 553 O O . GLN A 1 68 ? 24.671 -7.335 -33.742 1.00 83.12 68 GLN A O 1
ATOM 558 N N . GLU A 1 69 ? 24.756 -7.727 -35.956 1.00 86.31 69 GLU A N 1
ATOM 559 C CA . GLU A 1 69 ? 26.218 -7.631 -36.075 1.00 86.31 69 GLU A CA 1
ATOM 560 C C . GLU A 1 69 ? 26.731 -6.251 -35.624 1.00 86.31 69 GLU A C 1
ATOM 562 O O . GLU A 1 69 ? 27.658 -6.157 -34.820 1.00 86.31 69 GLU A O 1
ATOM 567 N N . ILE A 1 70 ? 26.052 -5.171 -36.028 1.00 86.81 70 ILE A N 1
ATOM 568 C CA . ILE A 1 70 ? 26.402 -3.804 -35.607 1.00 86.81 70 ILE A CA 1
ATOM 569 C C . ILE A 1 70 ? 26.227 -3.611 -34.089 1.00 86.81 70 ILE A C 1
ATOM 571 O O . ILE A 1 70 ? 27.046 -2.950 -33.448 1.00 86.81 70 ILE A O 1
ATOM 575 N N . GLU A 1 71 ? 25.176 -4.180 -33.492 1.00 88.75 71 GLU A N 1
ATOM 576 C CA . GLU A 1 71 ? 24.941 -4.089 -32.045 1.00 88.75 71 GLU A CA 1
ATOM 577 C C . GLU A 1 71 ? 25.997 -4.871 -31.240 1.00 88.75 71 GLU A C 1
ATOM 579 O O . GLU A 1 71 ? 26.399 -4.460 -30.146 1.00 88.75 71 GLU A O 1
ATOM 584 N N . GLU A 1 72 ? 26.452 -6.010 -31.759 1.00 90.56 72 GLU A N 1
ATOM 585 C CA . GLU A 1 72 ? 27.533 -6.795 -31.159 1.00 90.56 72 GLU A CA 1
ATOM 586 C C . GLU A 1 72 ? 28.875 -6.055 -31.223 1.00 90.56 72 GLU A C 1
ATOM 588 O O . GLU A 1 72 ? 29.582 -5.986 -30.209 1.00 90.56 72 GLU A O 1
ATOM 593 N N . ASP A 1 73 ? 29.179 -5.423 -32.356 1.00 91.50 73 ASP A N 1
ATOM 594 C CA . ASP A 1 73 ? 30.372 -4.594 -32.533 1.00 91.50 73 ASP A CA 1
ATOM 595 C C . ASP A 1 73 ? 30.380 -3.381 -31.592 1.00 91.50 73 ASP A C 1
ATOM 597 O O . ASP A 1 73 ? 31.396 -3.088 -30.951 1.00 91.50 73 ASP A O 1
ATOM 601 N N . GLU A 1 74 ? 29.243 -2.699 -31.430 1.00 92.44 74 GLU A N 1
ATOM 602 C CA . GLU A 1 74 ? 29.119 -1.570 -30.500 1.00 92.44 74 GLU A CA 1
ATOM 603 C C . GLU A 1 74 ? 29.385 -2.003 -29.049 1.00 92.44 74 GLU A C 1
ATOM 605 O O . GLU A 1 74 ? 30.153 -1.359 -28.323 1.00 92.44 74 GLU A O 1
ATOM 610 N N . LYS A 1 75 ? 28.837 -3.152 -28.632 1.00 93.94 75 LYS A N 1
ATOM 611 C CA . LYS A 1 75 ? 29.106 -3.722 -27.301 1.00 93.94 75 LYS A CA 1
ATOM 612 C C . LYS A 1 75 ? 30.584 -4.049 -27.112 1.00 93.94 75 LYS A C 1
ATOM 614 O O . LYS A 1 75 ? 31.111 -3.877 -26.009 1.00 93.94 75 LYS A O 1
ATOM 619 N N . LEU A 1 76 ? 31.260 -4.527 -28.155 1.00 94.12 76 LEU A N 1
ATOM 620 C CA . LEU A 1 76 ? 32.684 -4.840 -28.096 1.00 94.12 76 LEU A CA 1
ATOM 621 C C . LEU A 1 76 ? 33.537 -3.576 -27.926 1.00 94.12 76 LEU A C 1
ATOM 623 O O . LEU A 1 76 ? 34.452 -3.566 -27.097 1.00 94.12 76 LEU A O 1
ATOM 627 N N . LEU A 1 77 ? 33.191 -2.493 -28.627 1.00 94.69 77 LEU A N 1
ATOM 628 C CA . LEU A 1 77 ? 33.837 -1.187 -28.470 1.00 94.69 77 LEU A CA 1
ATOM 629 C C . LEU A 1 77 ? 33.667 -0.633 -27.051 1.00 94.69 77 LEU A C 1
ATOM 631 O O . LEU A 1 77 ? 34.635 -0.163 -26.446 1.00 94.69 77 LEU A O 1
ATOM 635 N N . ASP A 1 78 ? 32.469 -0.745 -26.479 1.00 93.25 78 ASP A N 1
ATOM 636 C CA . ASP A 1 78 ? 32.214 -0.333 -25.098 1.00 93.25 78 ASP A CA 1
ATOM 637 C C . ASP A 1 78 ? 32.989 -1.183 -24.085 1.00 93.25 78 ASP A C 1
ATOM 639 O O . ASP A 1 78 ? 33.542 -0.658 -23.111 1.00 93.25 78 ASP A O 1
ATOM 643 N N . MET A 1 79 ? 33.082 -2.496 -24.307 1.00 94.31 79 MET A N 1
ATOM 644 C CA . MET A 1 79 ? 33.901 -3.381 -23.475 1.00 94.31 79 MET A CA 1
ATOM 645 C C . MET A 1 79 ? 35.380 -2.985 -23.516 1.00 94.31 79 MET A C 1
ATOM 647 O O . MET A 1 79 ? 36.010 -2.881 -22.458 1.00 94.31 79 MET A O 1
ATOM 651 N N . GLN A 1 80 ? 35.921 -2.703 -24.704 1.00 94.38 80 GLN A N 1
ATOM 652 C CA . GLN A 1 80 ? 37.300 -2.248 -24.861 1.00 94.38 80 GLN A CA 1
ATOM 653 C C . GLN A 1 80 ? 37.529 -0.908 -24.155 1.00 94.38 80 GLN A C 1
ATOM 655 O O . GLN A 1 80 ? 38.470 -0.772 -23.372 1.00 94.38 80 GLN A O 1
ATOM 660 N N . ARG A 1 81 ? 36.634 0.063 -24.355 1.00 92.06 81 ARG A N 1
ATOM 661 C CA . ARG A 1 81 ? 36.720 1.378 -23.715 1.00 92.06 81 ARG A CA 1
ATOM 662 C C . ARG A 1 81 ? 36.710 1.275 -22.190 1.00 92.06 81 ARG A C 1
ATOM 664 O O . ARG A 1 81 ? 37.522 1.911 -21.519 1.00 92.06 81 ARG A O 1
ATOM 671 N N . ASN A 1 82 ? 35.817 0.457 -21.636 1.00 90.62 82 ASN A N 1
ATOM 672 C CA . ASN A 1 82 ? 35.739 0.224 -20.196 1.00 90.62 82 ASN A CA 1
ATOM 673 C C . ASN A 1 82 ? 37.006 -0.453 -19.659 1.00 90.62 82 ASN A C 1
ATOM 675 O O . ASN A 1 82 ? 37.465 -0.121 -18.565 1.00 90.62 82 ASN A O 1
ATOM 679 N N . PHE A 1 83 ? 37.584 -1.387 -20.416 1.00 91.31 83 PHE A N 1
ATOM 680 C CA . PHE A 1 83 ? 38.844 -2.028 -20.055 1.00 91.31 83 PHE A CA 1
ATOM 681 C C . PHE A 1 83 ? 40.004 -1.025 -20.029 1.00 91.31 83 PHE A C 1
ATOM 683 O O . PHE A 1 83 ? 40.722 -0.954 -19.031 1.00 91.31 83 PHE A O 1
ATOM 690 N N . GLU A 1 84 ? 40.151 -0.208 -21.075 1.00 91.88 84 GLU A N 1
ATOM 691 C CA . GLU A 1 84 ? 41.174 0.840 -21.149 1.00 91.88 84 GLU A CA 1
ATOM 692 C C . GLU A 1 84 ? 41.022 1.852 -20.011 1.00 91.88 84 GLU A C 1
ATOM 694 O O . GLU A 1 84 ? 42.000 2.190 -19.346 1.00 91.88 84 GLU A O 1
ATOM 699 N N . GLN A 1 85 ? 39.792 2.282 -19.717 1.00 88.19 85 GLN A N 1
ATOM 700 C CA . GLN A 1 85 ? 39.517 3.195 -18.611 1.00 88.19 85 GLN A CA 1
ATOM 701 C C . GLN A 1 85 ? 39.919 2.580 -17.263 1.00 88.19 85 GLN A C 1
ATOM 703 O O . GLN A 1 85 ? 40.674 3.192 -16.509 1.00 88.19 85 GLN A O 1
ATOM 708 N N . LYS A 1 86 ? 39.473 1.355 -16.962 1.00 87.75 86 LYS A N 1
ATOM 709 C CA . LYS A 1 86 ? 39.835 0.664 -15.712 1.00 87.75 86 LYS A CA 1
ATOM 710 C C . LYS A 1 86 ? 41.343 0.452 -15.582 1.00 87.75 86 LYS A C 1
ATOM 712 O O . LYS A 1 86 ? 41.887 0.567 -14.487 1.00 87.75 86 LYS A O 1
ATOM 717 N N . TYR A 1 87 ? 42.023 0.131 -16.680 1.00 87.12 87 TYR A N 1
ATOM 718 C CA . TYR A 1 87 ? 43.465 -0.089 -16.682 1.00 87.12 87 TYR A CA 1
ATOM 719 C C . TYR A 1 87 ? 44.245 1.216 -16.470 1.00 87.12 87 TYR A C 1
ATOM 721 O O . TYR A 1 87 ? 45.139 1.260 -15.624 1.00 87.12 87 TYR A O 1
ATOM 729 N N . ASN A 1 88 ? 43.875 2.285 -17.180 1.00 90.50 88 ASN A N 1
ATOM 730 C CA . ASN A 1 88 ? 44.540 3.587 -17.101 1.00 90.50 88 ASN A CA 1
ATOM 731 C C . ASN A 1 88 ? 44.376 4.239 -15.721 1.00 90.50 88 ASN A C 1
ATOM 733 O O . ASN A 1 88 ? 45.345 4.758 -15.173 1.00 90.50 88 ASN A O 1
ATOM 737 N N . PHE A 1 89 ? 43.180 4.162 -15.129 1.00 86.88 89 PHE A N 1
ATOM 738 C CA . PHE A 1 89 ? 42.861 4.812 -13.851 1.00 86.88 89 PHE A CA 1
ATOM 739 C C . PHE A 1 89 ? 43.006 3.894 -12.630 1.00 86.88 89 PHE A C 1
ATOM 741 O O . PHE A 1 89 ? 42.601 4.258 -11.526 1.00 86.88 89 PHE A O 1
ATOM 748 N N . ARG A 1 90 ? 43.635 2.720 -12.786 1.00 82.94 90 ARG A N 1
ATOM 749 C CA . ARG A 1 90 ? 43.724 1.688 -11.738 1.00 82.94 90 ARG A CA 1
ATOM 750 C C . ARG A 1 90 ? 44.279 2.188 -10.3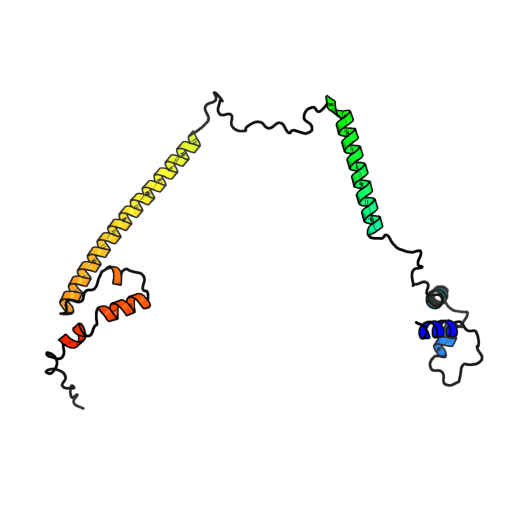98 1.00 82.94 90 ARG A C 1
ATOM 752 O O . ARG A 1 90 ? 43.935 1.645 -9.351 1.00 82.94 90 ARG A O 1
ATOM 759 N N . PHE A 1 91 ? 45.175 3.170 -10.425 1.00 80.81 91 PHE A N 1
ATOM 760 C CA . PHE A 1 91 ? 45.807 3.728 -9.225 1.00 80.81 91 PHE A CA 1
ATOM 761 C C . PHE A 1 91 ? 45.209 5.069 -8.789 1.00 80.81 91 PHE A C 1
ATOM 763 O O . PHE A 1 91 ? 45.494 5.523 -7.683 1.00 80.81 91 PHE A O 1
ATOM 770 N N . GLU A 1 92 ? 44.405 5.693 -9.648 1.00 83.12 92 GLU A N 1
ATOM 771 C CA . GLU A 1 92 ? 43.782 6.993 -9.393 1.00 83.12 92 GLU A CA 1
ATOM 772 C C . GLU A 1 92 ? 42.430 6.821 -8.689 1.00 83.12 92 GLU A C 1
ATOM 774 O O . GLU A 1 92 ? 42.150 7.541 -7.733 1.00 83.12 92 GLU A O 1
ATOM 779 N N . ASP A 1 93 ? 41.669 5.787 -9.067 1.00 71.50 93 ASP A N 1
ATOM 780 C CA . ASP A 1 93 ? 40.376 5.439 -8.472 1.00 71.50 93 ASP A CA 1
ATOM 781 C C . ASP A 1 93 ? 40.424 4.053 -7.791 1.00 71.50 93 ASP A C 1
ATOM 783 O O . ASP A 1 93 ? 39.913 3.067 -8.328 1.00 71.50 93 ASP A O 1
ATOM 787 N N . PRO A 1 94 ? 41.005 3.933 -6.578 1.00 72.75 94 PRO A N 1
ATOM 788 C CA . PRO A 1 94 ? 41.157 2.645 -5.889 1.00 72.75 94 PRO A CA 1
ATOM 789 C C . PRO A 1 94 ? 39.825 1.955 -5.545 1.00 72.75 94 PRO A C 1
ATOM 791 O O . PRO A 1 94 ? 39.806 0.749 -5.318 1.00 72.75 94 PRO A O 1
ATOM 794 N N . ASP A 1 95 ? 38.718 2.703 -5.514 1.00 74.25 95 ASP A N 1
ATOM 795 C CA . ASP A 1 95 ? 37.387 2.216 -5.140 1.00 74.25 95 ASP A CA 1
ATOM 796 C C . ASP A 1 95 ? 36.369 2.340 -6.289 1.00 74.25 95 ASP A C 1
ATOM 798 O O . ASP A 1 95 ? 35.177 2.517 -6.047 1.00 74.25 95 ASP A O 1
ATOM 802 N N . GLN A 1 96 ? 36.809 2.252 -7.551 1.00 73.62 96 GLN A N 1
ATOM 803 C CA . GLN A 1 96 ? 35.909 2.362 -8.711 1.00 73.62 96 GLN A CA 1
ATOM 804 C C . GLN A 1 96 ? 34.759 1.331 -8.677 1.00 73.62 96 GLN A C 1
ATOM 806 O O . GLN A 1 96 ? 33.656 1.607 -9.147 1.00 73.62 96 GLN A O 1
ATOM 811 N N . GLU A 1 97 ? 34.997 0.155 -8.086 1.00 78.50 97 GLU A N 1
ATOM 812 C CA . GLU A 1 97 ? 34.009 -0.927 -7.961 1.00 78.50 97 GLU A CA 1
ATOM 813 C C . GLU A 1 97 ? 33.173 -0.858 -6.671 1.00 78.50 97 GLU A C 1
ATOM 815 O O . GLU A 1 97 ? 32.141 -1.524 -6.571 1.00 78.50 97 GLU A O 1
ATOM 820 N N . PHE A 1 98 ? 33.581 -0.056 -5.679 1.00 80.69 98 PHE A N 1
ATOM 821 C CA . PHE A 1 98 ? 32.919 0.005 -4.378 1.00 80.69 98 PHE A CA 1
ATOM 822 C C . PHE A 1 98 ? 32.517 1.427 -3.994 1.00 80.69 98 PHE A C 1
ATOM 824 O O . PHE A 1 98 ? 33.333 2.290 -3.675 1.00 80.69 98 PHE A O 1
ATOM 831 N N . ILE A 1 99 ? 31.210 1.655 -3.896 1.00 84.44 99 ILE A N 1
ATOM 832 C CA . ILE A 1 99 ? 30.687 2.899 -3.336 1.00 84.44 99 ILE A CA 1
ATOM 833 C C . ILE A 1 99 ? 30.863 2.851 -1.816 1.00 84.44 99 ILE A C 1
ATOM 835 O O . ILE A 1 99 ? 30.180 2.089 -1.130 1.00 84.44 99 ILE A O 1
ATOM 839 N N . LYS A 1 100 ? 31.728 3.711 -1.268 1.00 86.38 100 LYS A N 1
ATOM 840 C CA . LYS A 1 100 ? 31.865 3.882 0.186 1.00 86.38 100 LYS A CA 1
ATOM 841 C C . LYS A 1 100 ? 30.541 4.332 0.797 1.00 86.38 100 LYS A C 1
ATOM 843 O O . LYS A 1 100 ? 30.096 5.460 0.588 1.00 86.38 100 LYS A O 1
ATOM 848 N N . GLN A 1 101 ? 29.928 3.457 1.587 1.00 87.38 101 GLN A N 1
ATOM 849 C CA . GLN A 1 101 ? 28.710 3.754 2.334 1.00 87.38 101 GLN A CA 1
ATOM 850 C C . GLN A 1 101 ? 29.024 3.892 3.822 1.00 87.38 101 GLN A C 1
ATOM 852 O O . GLN A 1 101 ? 29.686 3.043 4.414 1.00 87.38 101 GLN A O 1
ATOM 857 N N . TYR A 1 102 ? 28.499 4.949 4.439 1.00 87.94 102 TYR A N 1
ATOM 858 C CA . TYR A 1 102 ? 28.572 5.166 5.883 1.00 87.94 102 TYR A CA 1
ATOM 859 C C . TYR A 1 102 ? 27.171 5.045 6.498 1.00 87.94 102 TYR A C 1
ATOM 861 O O . TYR A 1 102 ? 26.191 5.484 5.882 1.00 87.94 102 TYR A O 1
ATOM 869 N N . PRO A 1 103 ? 27.032 4.471 7.709 1.00 90.62 103 PRO A N 1
ATOM 870 C CA . PRO A 1 103 ? 25.736 4.339 8.359 1.00 90.62 103 PRO A CA 1
ATOM 871 C C . PRO A 1 103 ? 25.155 5.717 8.692 1.00 90.62 103 PRO A C 1
ATOM 873 O O . PRO A 1 103 ? 25.817 6.572 9.277 1.00 90.62 103 PRO A O 1
ATOM 876 N N . ARG A 1 104 ? 23.873 5.919 8.365 1.00 84.25 104 ARG A N 1
ATOM 877 C CA . ARG A 1 104 ? 23.158 7.176 8.663 1.00 84.25 104 ARG A CA 1
ATOM 878 C C . ARG A 1 104 ? 22.989 7.426 10.164 1.00 84.25 104 ARG A C 1
ATOM 880 O O . ARG A 1 104 ? 22.883 8.572 10.588 1.00 84.25 104 ARG A O 1
ATOM 887 N N . THR A 1 105 ? 22.941 6.361 10.960 1.00 82.38 105 THR A N 1
ATOM 888 C CA . THR A 1 105 ? 22.832 6.414 12.420 1.00 82.38 105 THR A CA 1
ATOM 889 C C . THR A 1 105 ? 24.014 5.684 13.038 1.00 82.38 105 THR A C 1
ATOM 891 O O . THR A 1 105 ? 24.118 4.465 12.919 1.00 82.38 105 THR A O 1
ATOM 894 N N . VAL A 1 106 ? 24.892 6.428 13.707 1.00 84.31 106 VAL A N 1
ATOM 895 C CA . VAL A 1 106 ? 26.041 5.869 14.426 1.00 84.31 106 VAL A CA 1
ATOM 896 C C . VAL A 1 106 ? 25.605 5.566 15.858 1.00 84.31 106 VAL A C 1
ATOM 898 O O . VAL A 1 106 ? 25.331 6.485 16.626 1.00 84.31 106 VAL A O 1
ATOM 901 N N . GLY A 1 107 ? 25.508 4.282 16.210 1.00 81.25 107 GLY A N 1
ATOM 902 C CA . GLY A 1 107 ? 25.069 3.850 17.545 1.00 81.25 107 GLY A CA 1
ATOM 903 C C . GLY A 1 107 ? 26.019 4.266 18.673 1.00 81.25 107 GLY A C 1
ATOM 904 O O . GLY A 1 107 ? 25.570 4.537 19.780 1.00 81.25 107 GLY A O 1
ATOM 905 N N . GLU A 1 108 ? 27.313 4.394 18.376 1.00 83.88 108 GLU A N 1
ATOM 906 C CA . GLU A 1 108 ? 28.365 4.770 19.333 1.00 83.88 108 GLU A CA 1
ATOM 907 C C . GLU A 1 108 ? 28.544 6.294 19.474 1.00 83.88 108 GLU A C 1
ATOM 909 O O . GLU A 1 108 ? 29.479 6.782 20.105 1.00 83.88 108 GLU A O 1
ATOM 914 N N . SER A 1 109 ? 27.662 7.100 18.873 1.00 81.06 109 SER A N 1
ATOM 915 C CA . SER A 1 109 ? 27.813 8.549 18.970 1.00 81.06 109 SER A CA 1
ATOM 916 C C . SER A 1 109 ? 27.573 9.023 20.409 1.00 81.06 109 SER A C 1
ATOM 918 O O . SER A 1 109 ? 26.496 8.812 20.963 1.00 81.06 109 SER A O 1
ATOM 920 N N . LEU A 1 110 ? 28.523 9.770 20.977 1.00 82.62 110 LEU A N 1
ATOM 921 C CA . LEU A 1 110 ? 28.365 10.450 22.274 1.00 82.62 110 LEU A CA 1
ATOM 922 C C . LEU A 1 110 ? 27.330 11.598 22.239 1.00 82.62 110 LEU A C 1
ATOM 924 O O . LEU A 1 110 ? 27.065 12.242 23.254 1.00 82.62 110 LEU A O 1
ATOM 928 N N . ARG A 1 111 ? 26.743 11.897 21.070 1.00 82.25 111 ARG A N 1
ATOM 929 C CA . ARG A 1 111 ? 25.723 12.940 20.907 1.00 82.25 111 ARG A CA 1
ATOM 930 C C . ARG A 1 111 ? 24.378 12.450 21.436 1.00 82.25 111 ARG A C 1
ATOM 932 O O . ARG A 1 111 ? 23.822 11.473 20.946 1.00 82.25 111 ARG A O 1
ATOM 939 N N . GLN A 1 112 ? 23.788 13.206 22.358 1.00 79.69 112 GLN A N 1
ATOM 940 C CA . GLN A 1 112 ? 22.398 12.993 22.755 1.00 79.69 112 GLN A CA 1
ATOM 941 C C . GLN A 1 112 ? 21.454 13.392 21.612 1.00 79.69 112 GLN A C 1
ATOM 943 O O . GLN A 1 112 ? 21.471 14.530 21.136 1.00 79.69 112 GLN A O 1
ATOM 948 N N . SER A 1 113 ? 20.621 12.453 21.162 1.00 81.44 113 SER A N 1
ATOM 949 C CA . SER A 1 113 ? 19.615 12.719 20.133 1.00 81.44 113 SER A CA 1
ATOM 950 C C . SER A 1 113 ? 18.401 13.453 20.717 1.00 81.44 113 SER A C 1
ATOM 952 O O . SER A 1 113 ? 18.022 13.271 21.874 1.00 81.44 113 SER A O 1
ATOM 954 N N . ASN A 1 114 ? 17.766 14.315 19.918 1.00 83.62 114 ASN A N 1
ATOM 955 C CA . ASN A 1 114 ? 16.590 15.062 20.360 1.00 83.62 114 ASN A CA 1
ATOM 956 C C . ASN A 1 114 ? 15.343 14.161 20.337 1.00 83.62 114 ASN A C 1
ATOM 958 O O . ASN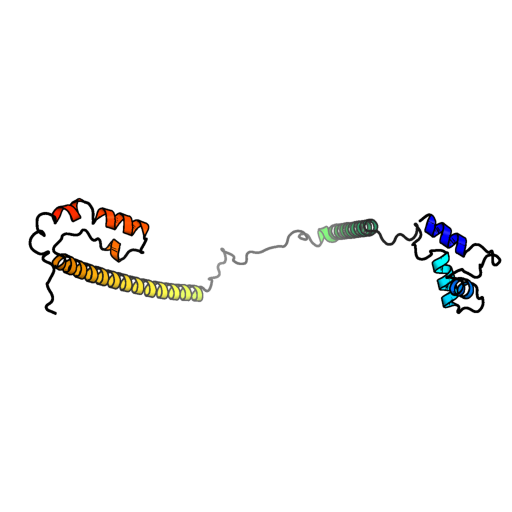 A 1 114 ? 14.732 13.943 19.290 1.00 83.62 114 ASN A O 1
ATOM 962 N N . THR A 1 115 ? 14.942 13.656 21.504 1.00 89.31 115 THR A N 1
ATOM 963 C CA . THR A 1 115 ? 13.801 12.738 21.661 1.00 89.31 115 THR A CA 1
ATOM 964 C C . THR A 1 115 ? 12.469 13.444 21.923 1.00 89.31 115 THR A C 1
ATOM 966 O O . THR A 1 115 ? 11.431 12.786 21.953 1.00 89.31 115 THR A O 1
ATOM 969 N N . LYS A 1 116 ? 12.434 14.782 22.033 1.00 91.75 116 LYS A N 1
ATOM 970 C CA . LYS A 1 116 ? 11.227 15.537 22.435 1.00 91.75 116 LYS A CA 1
ATOM 971 C C . LYS A 1 116 ? 10.009 15.249 21.552 1.00 91.75 116 LYS A C 1
ATOM 973 O O . LYS A 1 116 ? 8.894 15.129 22.047 1.00 91.75 116 LYS A O 1
ATOM 978 N N . ARG A 1 117 ? 10.204 15.125 20.232 1.00 91.50 117 ARG A N 1
ATOM 979 C CA . ARG A 1 117 ? 9.112 14.781 19.299 1.00 91.50 117 ARG A CA 1
ATOM 980 C C . ARG A 1 117 ? 8.648 13.332 19.449 1.00 91.50 117 ARG A C 1
ATOM 982 O O . ARG A 1 117 ? 7.465 13.075 19.261 1.00 91.50 117 ARG A O 1
ATOM 989 N N . LYS A 1 118 ? 9.561 12.406 19.760 1.00 92.75 118 LYS A N 1
ATOM 990 C CA . LYS A 1 118 ? 9.238 10.994 19.995 1.00 92.75 118 LYS A CA 1
ATOM 991 C C . LYS A 1 118 ? 8.380 10.859 21.253 1.00 92.75 118 LYS A C 1
ATOM 993 O O . LYS A 1 118 ? 7.288 10.315 21.157 1.00 92.75 118 LYS A O 1
ATOM 998 N N . VAL A 1 119 ? 8.805 11.486 22.351 1.00 95.19 119 VAL A N 1
ATOM 999 C CA . VAL A 1 119 ? 8.058 11.512 23.619 1.00 95.19 119 VAL A CA 1
ATOM 1000 C C . VAL A 1 119 ? 6.649 12.078 23.416 1.00 95.19 119 VAL A C 1
ATOM 1002 O O . VAL A 1 119 ? 5.675 11.410 23.730 1.00 95.19 119 VAL A O 1
ATOM 1005 N N . LYS A 1 120 ? 6.504 13.234 22.748 1.00 96.31 120 LYS A N 1
ATOM 1006 C CA . LYS A 1 120 ? 5.173 13.809 22.455 1.00 96.31 120 LYS A CA 1
ATOM 1007 C C . LYS A 1 120 ? 4.262 12.893 21.625 1.00 96.31 120 LYS A C 1
ATOM 1009 O O . LYS A 1 120 ? 3.042 12.937 21.771 1.00 96.31 120 LYS A O 1
ATOM 1014 N N . ARG A 1 121 ? 4.824 12.093 20.711 1.00 96.00 121 ARG A N 1
ATOM 1015 C CA . ARG A 1 121 ? 4.047 11.116 19.925 1.00 96.00 121 ARG A CA 1
ATOM 1016 C C . ARG A 1 121 ? 3.598 9.943 20.788 1.00 96.00 121 ARG A C 1
ATOM 1018 O O . ARG A 1 121 ? 2.467 9.493 20.630 1.00 96.00 121 ARG A O 1
ATOM 1025 N N . GLU A 1 122 ? 4.467 9.467 21.672 1.00 96.44 122 GLU A N 1
ATOM 1026 C CA . GLU A 1 122 ? 4.155 8.401 22.626 1.00 96.44 122 GLU A CA 1
ATOM 1027 C C . GLU A 1 122 ? 3.061 8.854 23.601 1.00 96.44 122 GLU A C 1
ATOM 1029 O O . GLU A 1 122 ? 2.047 8.172 23.707 1.00 96.44 122 GLU A O 1
ATOM 1034 N N . GLU A 1 123 ? 3.168 10.058 24.170 1.00 96.94 123 GLU A N 1
ATOM 1035 C CA . GLU A 1 123 ? 2.130 10.663 25.023 1.00 96.94 123 GLU A CA 1
ATOM 1036 C C . GLU A 1 123 ? 0.776 10.780 24.301 1.00 96.94 123 GLU A C 1
ATOM 1038 O O . GLU A 1 123 ? -0.277 10.446 24.850 1.00 96.94 123 GLU A O 1
ATOM 1043 N N . TYR A 1 124 ? 0.776 11.232 23.040 1.00 97.00 124 TYR A N 1
ATOM 1044 C CA . TYR A 1 124 ? -0.448 11.308 22.239 1.00 97.00 124 TYR A CA 1
ATOM 1045 C C . TYR A 1 124 ? -1.062 9.924 22.003 1.00 97.00 124 TYR A C 1
ATOM 1047 O O . TYR A 1 124 ? -2.282 9.765 22.110 1.00 97.00 124 TYR A O 1
ATOM 1055 N N . LYS A 1 125 ? -0.225 8.932 21.677 1.00 97.75 125 LYS A N 1
ATOM 1056 C CA . LYS A 1 125 ? -0.652 7.551 21.441 1.00 97.75 125 LYS A CA 1
ATOM 1057 C C . LYS A 1 125 ? -1.256 6.952 22.708 1.00 97.75 125 LYS A C 1
ATOM 1059 O O . LYS A 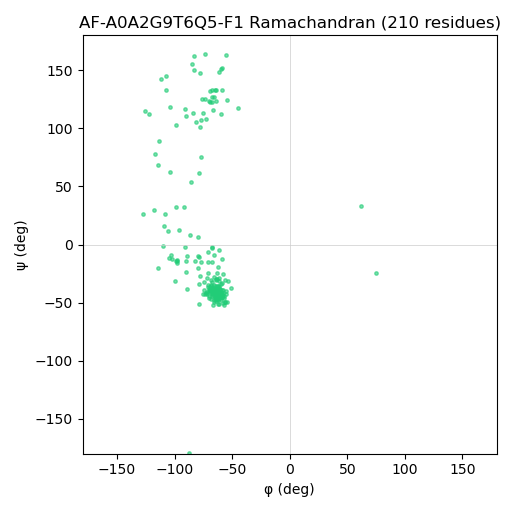1 125 ? -2.349 6.400 22.633 1.00 97.75 125 LYS A O 1
ATOM 1064 N N . GLU A 1 126 ? -0.602 7.129 23.851 1.00 97.56 126 GLU A N 1
ATOM 1065 C CA . GLU A 1 126 ? -1.084 6.640 25.142 1.00 97.56 126 GLU A CA 1
ATOM 1066 C C . GLU A 1 126 ? -2.425 7.283 25.518 1.00 97.56 126 GLU A C 1
ATOM 1068 O O . GLU A 1 126 ? -3.367 6.590 25.900 1.00 97.56 126 GLU A O 1
ATOM 1073 N N . ARG A 1 127 ? -2.569 8.600 25.316 1.00 97.38 127 ARG A N 1
ATOM 1074 C CA . ARG A 1 127 ? -3.843 9.298 25.541 1.00 97.38 127 ARG A CA 1
ATOM 1075 C C . ARG A 1 127 ? -4.970 8.724 24.679 1.00 97.38 127 ARG A C 1
ATOM 1077 O O . ARG A 1 127 ? -6.067 8.501 25.182 1.00 97.38 127 ARG A O 1
ATOM 1084 N N . LYS A 1 128 ? -4.707 8.474 23.392 1.00 97.94 128 LYS A N 1
ATOM 1085 C CA . LYS A 1 128 ? -5.695 7.878 22.477 1.00 97.94 128 LYS A CA 1
ATOM 1086 C C . LYS A 1 128 ? -6.018 6.427 22.812 1.00 97.94 128 LYS A C 1
ATOM 1088 O O . LYS A 1 128 ? -7.161 6.004 22.650 1.00 97.94 128 LYS A O 1
ATOM 1093 N N . GLU A 1 129 ? -5.042 5.668 23.287 1.00 97.75 129 GLU A N 1
ATOM 1094 C CA . GLU A 1 129 ? -5.252 4.296 23.738 1.00 97.75 129 GLU A CA 1
ATOM 1095 C C . GLU A 1 129 ? -6.108 4.238 25.007 1.00 97.75 129 GLU A C 1
ATOM 1097 O O . GLU A 1 129 ? -7.026 3.420 25.081 1.00 97.75 129 GLU A O 1
ATOM 1102 N N . ARG A 1 130 ? -5.881 5.157 25.952 1.00 97.31 130 ARG A N 1
ATOM 1103 C CA . ARG A 1 130 ? -6.684 5.292 27.172 1.00 97.31 130 ARG A CA 1
ATOM 1104 C C . ARG A 1 130 ? -8.141 5.634 26.863 1.00 97.31 130 ARG A C 1
ATOM 1106 O O . ARG A 1 130 ? -9.020 4.883 27.269 1.00 97.31 130 ARG A O 1
ATOM 1113 N N . GLU A 1 131 ? -8.378 6.659 26.040 1.00 97.06 131 GLU A N 1
ATOM 1114 C CA . GLU A 1 131 ? -9.717 7.055 25.564 1.00 97.06 131 GLU A CA 1
ATOM 1115 C C . GLU A 1 131 ? -10.441 5.874 24.886 1.00 97.06 131 GLU A C 1
ATOM 1117 O O . GLU A 1 131 ? -11.614 5.593 25.138 1.00 97.06 131 GLU A O 1
ATOM 1122 N N . LYS A 1 132 ? -9.723 5.106 24.054 1.00 97.62 132 LYS A N 1
ATOM 1123 C CA . LYS A 1 132 ? -10.274 3.911 23.402 1.00 97.62 132 LYS A CA 1
ATOM 1124 C C . LYS A 1 132 ? -10.606 2.806 24.407 1.00 97.62 132 LYS A C 1
ATOM 1126 O O . LYS A 1 132 ? -11.581 2.082 24.203 1.00 97.62 132 LYS A O 1
ATOM 1131 N N . ASN A 1 133 ? -9.792 2.622 25.443 1.00 97.38 133 ASN A N 1
ATOM 1132 C CA . ASN A 1 133 ? -10.027 1.606 26.463 1.00 97.38 133 ASN A CA 1
ATOM 1133 C C . ASN A 1 133 ? -11.232 1.964 27.343 1.00 97.38 133 ASN A C 1
ATOM 1135 O O . ASN A 1 133 ? -12.098 1.117 27.536 1.00 97.38 133 ASN A O 1
ATOM 1139 N N . GLU A 1 134 ? -11.339 3.219 27.777 1.00 97.75 134 GLU A N 1
ATOM 1140 C CA . GLU A 1 134 ? -12.501 3.753 28.503 1.00 97.75 134 GLU A CA 1
ATOM 1141 C C . GLU A 1 134 ? -13.783 3.540 27.689 1.00 97.75 134 GLU A C 1
ATOM 1143 O O . GLU A 1 134 ? -14.720 2.892 28.155 1.00 97.75 134 GLU A O 1
ATOM 1148 N N . ARG A 1 135 ? -13.777 3.914 26.402 1.00 97.38 135 ARG A N 1
ATOM 1149 C CA . ARG A 1 135 ? -14.920 3.682 25.508 1.00 97.38 135 ARG A CA 1
ATOM 1150 C C . ARG A 1 135 ? -15.293 2.203 25.380 1.00 97.38 135 ARG A C 1
ATOM 1152 O O . ARG A 1 135 ? -16.471 1.854 25.309 1.00 97.38 135 ARG A O 1
ATOM 1159 N N . LYS A 1 136 ? -14.306 1.303 25.329 1.00 96.94 136 LYS A N 1
ATOM 1160 C CA . LYS A 1 136 ? -14.555 -0.149 25.301 1.00 96.94 136 LYS A CA 1
ATOM 1161 C C . LYS A 1 136 ? -15.153 -0.654 26.614 1.00 96.94 136 LYS A C 1
ATOM 1163 O O . LYS A 1 136 ? -15.987 -1.558 26.567 1.00 96.94 136 LYS A O 1
ATOM 1168 N N . GLN A 1 137 ? -14.724 -0.113 27.752 1.00 97.31 137 GLN A N 1
ATOM 1169 C CA . GLN A 1 137 ? -15.276 -0.451 29.064 1.00 97.31 137 GLN A CA 1
ATOM 1170 C C . GLN A 1 137 ? -16.735 0.003 29.163 1.00 97.31 137 GLN A C 1
ATOM 1172 O O . GLN A 1 137 ? -17.588 -0.832 29.452 1.00 97.31 137 GLN A O 1
ATOM 1177 N N . GLU A 1 138 ? -17.046 1.242 28.770 1.00 96.62 138 GLU A N 1
ATOM 1178 C CA . GLU A 1 138 ? -18.426 1.747 28.684 1.00 96.62 138 GLU A CA 1
ATOM 1179 C C . GLU A 1 138 ? -19.310 0.844 27.812 1.00 96.62 138 GLU A C 1
ATOM 1181 O O . GLU A 1 138 ? -20.388 0.417 28.221 1.00 96.62 138 GLU A O 1
ATOM 1186 N N . ILE A 1 139 ? -18.844 0.490 26.607 1.00 97.00 139 ILE A N 1
ATOM 1187 C CA . ILE A 1 139 ? -19.590 -0.399 25.702 1.00 97.00 139 ILE A CA 1
ATOM 1188 C C . ILE A 1 139 ? -19.813 -1.771 26.347 1.00 97.00 139 ILE A C 1
ATOM 1190 O O . ILE A 1 139 ? -20.884 -2.358 26.189 1.00 97.00 139 ILE A O 1
ATOM 1194 N N . ARG A 1 140 ? -18.823 -2.307 27.067 1.00 96.75 140 ARG A N 1
ATOM 1195 C CA . ARG A 1 140 ? -18.946 -3.593 27.763 1.00 96.75 140 ARG A CA 1
ATOM 1196 C C . ARG A 1 140 ? -19.996 -3.524 28.871 1.00 96.75 140 ARG A C 1
ATOM 1198 O O . ARG A 1 140 ? -20.802 -4.446 28.988 1.00 96.75 140 ARG A O 1
ATOM 1205 N N . GLU A 1 141 ? -20.017 -2.445 29.643 1.00 96.69 141 GLU A N 1
ATOM 1206 C CA . GLU A 1 141 ? -21.024 -2.222 30.681 1.00 96.69 141 GLU A CA 1
ATOM 1207 C C . GLU A 1 141 ? -22.424 -2.075 30.087 1.00 96.69 141 GLU A C 1
ATOM 1209 O O . GLU A 1 141 ? -23.348 -2.755 30.535 1.00 96.69 141 GLU A O 1
ATOM 1214 N N . LEU A 1 142 ? -22.573 -1.284 29.020 1.00 96.12 142 LEU A N 1
ATOM 1215 C CA . LEU A 1 142 ? -23.836 -1.136 28.293 1.00 96.12 142 LEU A CA 1
ATOM 1216 C C . LEU A 1 142 ? -24.332 -2.475 27.736 1.00 96.12 142 LEU A C 1
ATOM 1218 O O . LEU A 1 142 ? -25.508 -2.806 27.890 1.00 96.12 142 LEU A O 1
ATOM 1222 N N . LYS A 1 143 ? -23.445 -3.285 27.145 1.00 93.81 143 LYS A N 1
ATOM 1223 C CA . LYS A 1 143 ? -23.779 -4.642 26.681 1.00 93.81 143 LYS A CA 1
ATOM 1224 C C . LYS A 1 143 ? -24.232 -5.538 27.831 1.00 93.81 143 LYS A C 1
ATOM 1226 O O . LYS A 1 143 ? -25.209 -6.263 27.673 1.00 93.81 143 LYS A O 1
ATOM 1231 N N . ARG A 1 144 ? -23.573 -5.467 28.992 1.00 94.38 144 ARG A N 1
ATOM 1232 C CA . ARG A 1 144 ? -23.975 -6.222 30.190 1.00 94.38 144 ARG A CA 1
ATOM 1233 C C . ARG A 1 144 ? -25.365 -5.806 30.674 1.00 94.38 144 ARG A C 1
ATOM 1235 O O . ARG A 1 144 ? -26.192 -6.675 30.932 1.00 94.38 144 ARG A O 1
ATOM 1242 N N . MET A 1 145 ? -25.636 -4.502 30.747 1.00 94.69 145 MET A N 1
ATOM 1243 C CA . MET A 1 145 ? -26.951 -3.981 31.137 1.00 94.69 145 MET A CA 1
ATOM 1244 C C . MET A 1 145 ? -28.038 -4.416 30.150 1.00 94.69 145 MET A C 1
ATOM 1246 O O . MET A 1 145 ? -29.090 -4.890 30.570 1.00 94.69 145 MET A O 1
ATOM 1250 N N . LYS A 1 146 ? -27.765 -4.351 28.840 1.00 93.06 146 LYS A N 1
ATOM 1251 C CA . LYS A 1 146 ? -28.697 -4.826 27.808 1.00 93.06 146 LYS A CA 1
ATOM 1252 C C . LYS A 1 146 ? -28.935 -6.330 27.863 1.00 93.06 146 LYS A C 1
ATOM 1254 O O . LYS A 1 146 ? -30.081 -6.747 27.736 1.00 93.06 146 LYS A O 1
ATOM 1259 N N . LYS A 1 147 ? -27.901 -7.136 28.113 1.00 90.31 147 LYS A N 1
ATOM 1260 C CA . LYS A 1 147 ? -28.054 -8.584 28.307 1.00 90.31 147 LYS A CA 1
ATOM 1261 C C . LYS A 1 147 ? -28.985 -8.884 29.487 1.00 90.31 147 LYS A C 1
ATOM 1263 O O . LYS A 1 147 ? -29.919 -9.658 29.327 1.00 90.31 147 LYS A O 1
ATOM 1268 N N . ALA A 1 148 ? -28.798 -8.197 30.615 1.00 91.31 148 ALA A N 1
ATOM 1269 C CA . ALA A 1 148 ? -29.669 -8.337 31.783 1.00 91.31 148 ALA A CA 1
ATOM 1270 C C . ALA A 1 148 ? -31.113 -7.854 31.522 1.00 91.31 148 ALA A C 1
ATOM 1272 O O . ALA A 1 148 ? -32.067 -8.436 32.033 1.00 91.31 148 ALA A O 1
ATOM 1273 N N . GLU A 1 149 ? -31.309 -6.797 30.724 1.00 91.38 149 GLU A N 1
ATOM 1274 C CA . GLU A 1 149 ? -32.649 -6.374 30.284 1.00 91.38 149 GLU A CA 1
ATOM 1275 C C . GLU A 1 149 ? -33.334 -7.439 29.414 1.00 91.38 149 GLU A C 1
ATOM 1277 O O . GLU A 1 149 ? -34.528 -7.686 29.587 1.00 91.38 149 GLU A O 1
ATOM 1282 N N . ILE A 1 150 ? -32.599 -8.060 28.485 1.00 88.19 150 ILE A N 1
ATOM 1283 C CA . ILE A 1 150 ? -33.110 -9.126 27.609 1.00 88.19 150 ILE A CA 1
ATOM 1284 C C . ILE A 1 150 ? -33.477 -10.359 28.432 1.00 88.19 150 ILE A C 1
ATOM 1286 O O . ILE A 1 150 ? -34.575 -10.878 28.270 1.00 88.19 150 ILE A O 1
ATOM 1290 N N . GLU A 1 151 ? -32.619 -10.777 29.359 1.00 86.94 151 GLU A N 1
ATOM 1291 C CA . GLU A 1 151 ? -32.873 -11.904 30.261 1.00 86.94 151 GLU A CA 1
ATOM 1292 C C . GLU A 1 151 ? -34.159 -11.699 31.076 1.00 86.94 151 GLU A C 1
ATOM 1294 O O . GLU A 1 151 ? -35.043 -12.551 31.068 1.00 86.94 151 GLU A O 1
ATOM 1299 N N . LYS A 1 152 ? -34.364 -10.503 31.644 1.00 89.88 152 LYS A N 1
ATOM 1300 C CA . LYS A 1 152 ? -35.626 -10.153 32.323 1.00 89.88 152 LYS A CA 1
ATOM 1301 C C . LYS A 1 152 ? -36.845 -10.196 31.399 1.00 89.88 152 LYS A C 1
ATOM 1303 O O . LYS A 1 152 ? -37.944 -10.516 31.849 1.00 89.88 152 LYS A O 1
ATOM 1308 N N . LYS A 1 153 ? -36.701 -9.817 30.124 1.00 87.12 153 LYS A N 1
ATOM 1309 C CA . LYS A 1 153 ? -37.794 -9.930 29.142 1.00 87.12 153 LYS A CA 1
ATOM 1310 C C . LYS A 1 153 ? -38.081 -11.391 28.807 1.00 87.12 153 LYS A C 1
ATOM 1312 O O . LYS A 1 153 ? -39.252 -11.745 28.720 1.00 87.12 153 LYS A O 1
ATOM 1317 N N . LEU A 1 154 ? -37.050 -12.225 28.683 1.00 83.94 154 LEU A N 1
ATOM 1318 C CA . LEU A 1 154 ? -37.201 -13.662 28.464 1.00 83.94 154 LEU A CA 1
ATOM 1319 C C . LEU A 1 154 ? -37.901 -14.336 29.637 1.00 83.94 154 LEU A C 1
ATOM 1321 O O . LEU A 1 154 ? -38.849 -15.074 29.415 1.00 83.94 154 LEU A O 1
ATOM 1325 N N . GLU A 1 155 ? -37.532 -14.010 30.875 1.00 85.50 155 GLU A N 1
ATOM 1326 C CA . GLU A 1 155 ? -38.243 -14.503 32.060 1.00 85.50 155 GLU A CA 1
ATOM 1327 C C . GLU A 1 155 ? -39.731 -14.126 32.049 1.00 85.50 155 GLU A C 1
ATOM 1329 O O . GLU A 1 155 ? -40.579 -14.923 32.445 1.00 85.50 155 GLU A O 1
ATOM 1334 N N . ARG A 1 156 ? -40.076 -12.912 31.596 1.00 86.06 156 ARG A N 1
ATOM 1335 C CA . ARG A 1 156 ? -41.480 -12.488 31.466 1.00 86.06 156 ARG A CA 1
ATOM 1336 C C . ARG A 1 156 ? -42.215 -13.266 30.380 1.00 86.06 156 ARG A C 1
ATOM 1338 O O . ARG A 1 156 ? -43.335 -13.693 30.627 1.00 86.06 156 ARG A O 1
ATOM 1345 N N . LEU A 1 157 ? -41.595 -13.455 29.215 1.00 83.62 157 LEU A N 1
ATOM 1346 C CA . LEU A 1 157 ? -42.172 -14.248 28.126 1.00 83.62 157 LEU A CA 1
ATOM 1347 C C . LEU A 1 157 ? -42.356 -15.707 28.546 1.00 83.62 157 LEU A C 1
ATOM 1349 O O . LEU A 1 157 ? -43.426 -16.256 28.330 1.00 83.62 157 LEU A O 1
ATOM 1353 N N . LYS A 1 158 ? -41.371 -16.288 29.236 1.00 82.81 158 LYS A N 1
ATOM 1354 C CA . LYS A 1 158 ? -41.439 -17.642 29.796 1.00 82.81 158 LYS A CA 1
ATOM 1355 C C . LYS A 1 158 ? -42.612 -17.797 30.770 1.00 82.81 158 LYS A C 1
ATOM 1357 O O . LYS A 1 158 ? -43.343 -18.773 30.704 1.00 82.81 158 LYS A O 1
ATOM 1362 N N . LYS A 1 159 ? -42.852 -16.796 31.625 1.00 83.56 159 LYS A N 1
ATOM 1363 C CA . LYS A 1 159 ? -44.022 -16.771 32.522 1.00 83.56 159 LYS A CA 1
ATOM 1364 C C . LYS A 1 159 ? -45.358 -16.659 31.783 1.00 83.56 159 LYS A C 1
ATOM 1366 O O . LYS A 1 159 ? -46.342 -17.196 32.270 1.00 83.56 159 LYS A O 1
ATOM 1371 N N . MET A 1 160 ? -45.410 -15.934 30.664 1.00 81.44 160 MET A N 1
ATOM 1372 C CA . MET A 1 160 ? -46.634 -15.772 29.865 1.00 81.44 160 MET A CA 1
ATOM 1373 C C . MET A 1 160 ? -46.924 -16.981 28.971 1.00 81.44 160 MET A C 1
ATOM 1375 O O . MET A 1 160 ? -48.087 -17.293 28.757 1.00 81.44 160 MET A O 1
ATOM 1379 N N . ALA A 1 161 ? -45.885 -17.639 28.455 1.00 78.94 161 ALA A N 1
ATOM 1380 C CA . ALA A 1 161 ? -46.009 -18.784 27.559 1.00 78.94 161 ALA A CA 1
ATOM 1381 C C . ALA A 1 161 ? -46.510 -20.055 28.262 1.00 78.94 161 ALA A C 1
ATOM 1383 O O . ALA A 1 161 ? -46.912 -20.984 27.579 1.00 78.94 161 ALA A O 1
ATOM 1384 N N . GLY A 1 162 ? -46.484 -20.116 29.599 1.00 67.88 162 GLY A N 1
ATOM 1385 C CA . GLY A 1 162 ? -46.990 -21.257 30.374 1.00 67.88 162 GLY A CA 1
ATOM 1386 C C . GLY A 1 162 ? -46.091 -22.500 30.356 1.00 67.88 162 GLY A C 1
ATOM 1387 O O . GLY A 1 162 ? -46.096 -23.242 31.334 1.00 67.88 162 GLY A O 1
ATOM 1388 N N . ASP A 1 163 ? -45.259 -22.658 29.324 1.00 66.00 163 ASP A N 1
ATOM 1389 C CA . ASP A 1 163 ? -44.345 -23.786 29.146 1.00 66.00 163 ASP A CA 1
ATOM 1390 C C . ASP A 1 163 ? -42.871 -23.426 29.373 1.00 66.00 163 ASP A C 1
ATOM 1392 O O . ASP A 1 163 ? -42.381 -22.346 29.021 1.00 66.00 163 ASP A O 1
ATOM 1396 N N . ASP A 1 164 ? -42.123 -24.384 29.929 1.00 67.62 164 ASP A N 1
ATOM 1397 C CA . ASP A 1 164 ? -40.693 -24.267 30.222 1.00 67.62 164 ASP A CA 1
ATOM 1398 C C . ASP A 1 164 ? -39.849 -24.475 28.943 1.00 67.62 164 ASP A C 1
ATOM 1400 O O . ASP A 1 164 ? -39.062 -25.410 28.833 1.00 67.62 164 ASP A O 1
ATOM 1404 N N . ILE A 1 165 ? -40.028 -23.608 27.939 1.00 70.94 165 ILE A N 1
ATOM 1405 C CA . ILE A 1 165 ? -39.284 -23.688 26.672 1.00 70.94 165 ILE A CA 1
ATOM 1406 C C . ILE A 1 165 ? -37.808 -23.313 26.929 1.00 70.94 165 ILE A C 1
ATOM 1408 O O . ILE A 1 165 ? -37.534 -22.205 27.414 1.00 70.94 165 ILE A O 1
ATOM 1412 N N . PRO A 1 166 ? -36.829 -24.179 26.599 1.00 72.06 166 PRO A N 1
ATOM 1413 C CA . PRO A 1 166 ? -35.406 -23.908 26.799 1.00 72.06 166 PRO A CA 1
ATOM 1414 C C . PRO A 1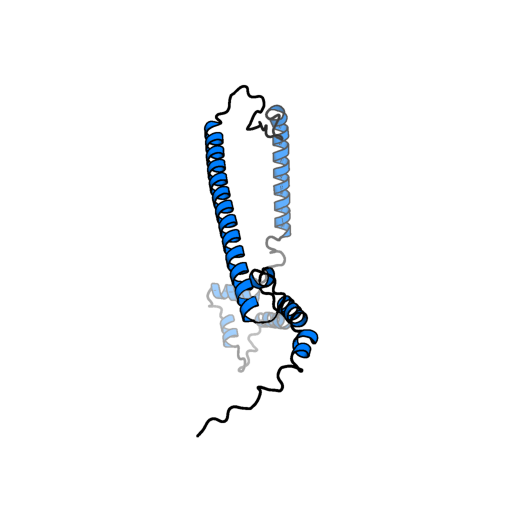 166 ? -34.862 -22.950 25.722 1.00 72.06 166 PRO A C 1
ATOM 1416 O O . PRO A 1 166 ? -34.152 -23.341 24.795 1.00 72.06 166 PRO A O 1
ATOM 1419 N N . ILE A 1 167 ? -35.193 -21.663 25.842 1.00 73.50 167 ILE A N 1
ATOM 1420 C CA . ILE A 1 167 ? -34.670 -20.598 24.976 1.00 73.50 167 ILE A CA 1
ATOM 1421 C C . ILE A 1 167 ? -33.404 -20.019 25.617 1.00 73.50 167 ILE A C 1
ATOM 1423 O O . ILE A 1 167 ? -33.460 -19.437 26.701 1.00 73.50 167 ILE A O 1
ATOM 1427 N N . SER A 1 168 ? -32.254 -20.154 24.950 1.00 74.12 168 SER A N 1
ATOM 1428 C CA . SER A 1 168 ? -31.016 -19.495 25.393 1.00 74.12 168 SER A CA 1
ATOM 1429 C C . SER A 1 168 ? -30.933 -18.056 24.882 1.00 74.12 168 SER A C 1
ATOM 1431 O O . SER A 1 168 ? -31.467 -17.717 23.831 1.00 74.12 168 SER A O 1
ATOM 1433 N N . ILE A 1 169 ? -30.183 -17.212 25.589 1.00 71.12 169 ILE A N 1
ATOM 1434 C CA . ILE A 1 169 ? -29.906 -15.829 25.170 1.00 71.12 169 ILE A CA 1
ATOM 1435 C C . ILE A 1 169 ? -29.115 -15.805 23.851 1.00 71.12 169 ILE A C 1
ATOM 1437 O O . ILE A 1 169 ? -29.364 -14.947 23.004 1.00 71.12 169 ILE A O 1
ATOM 1441 N N . ASP A 1 170 ? -28.213 -16.771 23.657 1.00 75.88 170 ASP A N 1
ATOM 1442 C CA . ASP A 1 170 ? -27.355 -16.853 22.467 1.00 75.88 170 ASP A CA 1
ATOM 1443 C C . ASP A 1 170 ? -28.155 -17.057 21.175 1.00 75.88 170 ASP A C 1
ATOM 1445 O O . ASP A 1 170 ? -27.732 -16.615 20.115 1.00 75.88 170 ASP A O 1
ATOM 1449 N N . ASP A 1 171 ? -29.357 -17.615 21.279 1.00 74.19 171 ASP A N 1
ATOM 1450 C CA . ASP A 1 171 ? -30.263 -17.811 20.147 1.00 74.19 171 ASP A CA 1
ATOM 1451 C C . ASP A 1 171 ? -30.890 -16.541 19.598 1.00 74.19 171 ASP A C 1
ATOM 1453 O O . ASP A 1 171 ? -31.332 -16.491 18.455 1.00 74.19 171 ASP A O 1
ATOM 1457 N N . ILE A 1 172 ? -30.977 -15.523 20.447 1.00 75.62 172 ILE A N 1
ATOM 1458 C CA . ILE A 1 172 ? -31.605 -14.246 20.119 1.00 75.62 172 ILE A CA 1
ATOM 1459 C C . ILE A 1 172 ? -30.532 -13.224 19.762 1.00 75.62 172 ILE A C 1
ATOM 1461 O O . ILE A 1 172 ? -30.776 -12.309 18.980 1.00 75.62 172 ILE A O 1
ATOM 1465 N N . THR A 1 173 ? -29.350 -13.347 20.370 1.00 77.25 173 THR A N 1
ATOM 1466 C CA . THR A 1 173 ? -28.247 -12.401 20.175 1.00 77.25 173 THR A CA 1
ATOM 1467 C C . THR A 1 173 ? -27.206 -12.850 19.154 1.00 77.25 173 THR A C 1
ATOM 1469 O O . THR A 1 173 ? -26.362 -12.033 18.790 1.00 77.25 173 THR A O 1
ATOM 1472 N N . GLY A 1 174 ? -27.217 -14.122 18.750 1.00 80.00 174 GLY A N 1
ATOM 1473 C CA . GLY A 1 174 ? -26.347 -14.662 17.708 1.00 80.00 174 GLY A CA 1
ATOM 1474 C C . GLY A 1 174 ? -26.755 -14.211 16.305 1.00 80.00 174 GLY A C 1
ATOM 1475 O O . GLY A 1 174 ? -27.865 -13.722 16.089 1.00 80.00 174 GLY A O 1
ATOM 1476 N N . ASP A 1 175 ? -25.846 -14.374 15.347 1.00 83.25 175 ASP A N 1
ATOM 1477 C CA . ASP A 1 175 ? -26.147 -14.141 13.935 1.00 83.25 175 ASP A CA 1
ATOM 1478 C C . ASP A 1 175 ? -27.115 -15.231 13.436 1.00 83.25 175 ASP A C 1
ATOM 1480 O O . ASP A 1 175 ? -26.918 -16.417 13.698 1.00 83.25 175 ASP A O 1
ATOM 1484 N N . PHE A 1 176 ? -28.186 -14.841 12.741 1.00 88.00 176 PHE A N 1
ATOM 1485 C CA . PHE A 1 176 ? -29.222 -15.774 12.288 1.00 88.00 176 PHE A CA 1
ATOM 1486 C C . PHE A 1 176 ? -28.721 -16.649 11.123 1.00 88.00 176 PHE A C 1
ATOM 1488 O O . PHE A 1 176 ? -28.604 -16.166 9.995 1.00 88.00 176 PHE A O 1
ATOM 1495 N N . ASP A 1 177 ? -28.473 -17.939 11.381 1.00 90.31 177 ASP A N 1
ATOM 1496 C CA . ASP A 1 177 ? -28.249 -18.964 10.351 1.00 90.31 177 ASP A CA 1
ATOM 1497 C C . ASP A 1 177 ? -29.504 -19.851 10.204 1.00 90.31 177 ASP A C 1
ATOM 1499 O O . ASP A 1 177 ? -29.865 -20.558 11.153 1.00 90.31 177 ASP A O 1
ATOM 1503 N N . PRO A 1 178 ? -30.150 -19.884 9.019 1.00 92.00 178 PRO A N 1
ATOM 1504 C CA . PRO A 1 178 ? -31.313 -20.731 8.763 1.00 92.00 178 PRO A CA 1
ATOM 1505 C C . PRO A 1 178 ? -31.107 -22.205 9.134 1.00 92.00 178 PRO A C 1
ATOM 1507 O O . PRO A 1 178 ? -32.019 -22.853 9.638 1.00 92.00 178 PRO A O 1
ATOM 1510 N N . ARG A 1 179 ? -29.907 -22.757 8.910 1.00 91.56 179 ARG A N 1
ATOM 1511 C CA . ARG A 1 179 ? -29.642 -24.184 9.148 1.00 91.56 179 ARG A CA 1
ATOM 1512 C C . ARG A 1 179 ? -29.530 -24.514 10.630 1.00 91.56 179 ARG A C 1
ATOM 1514 O O . ARG A 1 179 ? -29.959 -25.591 11.043 1.00 91.56 179 ARG A O 1
ATOM 1521 N N . GLU A 1 180 ? -28.903 -23.641 11.412 1.00 88.56 180 GLU A N 1
ATOM 1522 C CA . GLU A 1 180 ? -28.783 -23.817 12.863 1.00 88.56 180 GLU A CA 1
ATOM 1523 C C . GLU A 1 180 ? -30.122 -23.574 13.548 1.00 88.56 180 GLU A C 1
ATOM 1525 O O . GLU A 1 180 ? -30.535 -24.371 14.391 1.00 88.56 180 GLU A O 1
ATOM 1530 N N . TYR A 1 181 ? -30.837 -22.540 13.104 1.00 86.69 181 TYR A N 1
ATOM 1531 C CA . TYR A 1 181 ? -32.175 -22.223 13.574 1.00 86.69 181 TYR A CA 1
ATOM 1532 C C . TYR A 1 181 ? -33.152 -23.385 13.350 1.00 86.69 181 TYR A C 1
ATOM 1534 O O . TYR A 1 181 ? -33.783 -23.840 14.303 1.00 86.69 181 TYR A O 1
ATOM 1542 N N . ASP A 1 182 ? -33.213 -23.945 12.135 1.00 89.12 182 ASP A N 1
ATOM 1543 C CA . ASP A 1 182 ? -34.079 -25.089 11.821 1.00 89.12 182 ASP A CA 1
ATOM 1544 C C . ASP A 1 182 ? -33.753 -26.320 12.673 1.00 89.12 182 ASP A C 1
ATOM 1546 O O . ASP A 1 182 ? -34.653 -27.018 13.147 1.00 89.12 182 ASP A O 1
ATOM 1550 N N . LYS A 1 183 ? -32.461 -26.608 12.885 1.00 89.31 183 LYS A N 1
ATOM 1551 C CA . LYS A 1 183 ? -32.036 -27.706 13.767 1.00 89.31 183 LYS A CA 1
ATOM 1552 C C . LYS A 1 183 ? -32.526 -27.480 15.188 1.00 89.31 183 LYS A C 1
ATOM 1554 O O . LYS A 1 183 ? -33.023 -28.418 15.808 1.00 89.31 183 LYS A O 1
ATOM 1559 N N . ARG A 1 184 ? -32.397 -26.256 15.697 1.00 86.19 184 ARG A N 1
ATOM 1560 C CA . ARG A 1 184 ? -32.789 -25.941 17.065 1.00 86.19 184 ARG A CA 1
ATOM 1561 C C . ARG A 1 184 ? -34.299 -25.957 17.255 1.00 86.19 184 ARG A C 1
ATOM 1563 O O . ARG A 1 184 ? -34.771 -26.508 18.241 1.00 86.19 184 ARG A O 1
ATOM 1570 N N . MET A 1 185 ? -35.059 -25.440 16.292 1.00 85.31 185 MET A N 1
ATOM 1571 C CA . MET A 1 185 ? -36.521 -25.493 16.328 1.00 85.31 185 MET A CA 1
ATOM 1572 C C . MET A 1 185 ? -37.032 -26.933 16.324 1.00 85.31 185 MET A C 1
ATOM 1574 O O . MET A 1 185 ? -37.896 -27.262 17.127 1.00 85.31 185 MET A O 1
ATOM 1578 N N . LYS A 1 186 ? -36.433 -27.826 15.525 1.00 87.25 186 LYS A N 1
ATOM 1579 C CA . LYS A 1 186 ? -36.756 -29.266 15.564 1.00 87.25 186 LYS A CA 1
ATOM 1580 C C . LYS A 1 186 ? -36.405 -29.939 16.894 1.00 87.25 186 LYS A C 1
ATOM 1582 O O . LYS A 1 186 ? -37.048 -30.913 17.263 1.00 87.25 186 LYS A O 1
ATOM 1587 N N . GLN A 1 187 ? -35.370 -29.465 17.590 1.00 86.12 187 GLN A N 1
ATOM 1588 C CA . GLN A 1 187 ? -34.992 -29.985 18.908 1.00 86.12 187 GLN A CA 1
ATOM 1589 C C . GLN A 1 187 ? -35.941 -29.512 20.012 1.00 86.12 187 GLN A C 1
ATOM 1591 O O . GLN A 1 187 ? -36.291 -30.306 20.878 1.00 86.12 187 GLN A O 1
ATOM 1596 N N . ILE A 1 188 ? -36.325 -28.232 19.990 1.00 82.75 188 ILE A N 1
ATOM 1597 C CA . ILE A 1 188 ? -37.196 -27.619 21.002 1.00 82.75 188 ILE A CA 1
ATOM 1598 C C . ILE A 1 188 ? -38.645 -28.091 20.826 1.00 82.75 188 ILE A C 1
ATOM 1600 O O . ILE A 1 188 ? -39.304 -28.421 21.806 1.00 82.75 188 ILE A O 1
ATOM 1604 N N . PHE A 1 189 ? -39.121 -28.147 19.583 1.00 83.38 189 PHE A N 1
ATOM 1605 C CA . PHE A 1 189 ? -40.479 -28.549 19.221 1.00 83.38 189 PHE A CA 1
ATOM 1606 C C . PHE A 1 189 ? -40.478 -29.974 18.657 1.00 83.38 189 PHE A C 1
ATOM 1608 O O . PHE A 1 189 ? -40.767 -30.210 17.484 1.00 83.38 189 PHE A O 1
ATOM 1615 N N . ASN A 1 190 ? -40.069 -30.925 19.492 1.00 84.25 190 ASN A N 1
ATOM 1616 C CA . ASN A 1 190 ? -40.030 -32.349 19.169 1.00 84.25 190 ASN A CA 1
ATOM 1617 C C . ASN A 1 190 ? -41.382 -33.035 19.470 1.00 84.25 190 ASN A C 1
ATOM 1619 O O . ASN A 1 190 ? -42.335 -32.411 19.935 1.00 84.25 190 ASN A O 1
ATOM 1623 N N . GLU A 1 191 ? -41.465 -34.344 19.222 1.00 82.00 191 GLU A N 1
ATOM 1624 C CA . GLU A 1 191 ? -42.664 -35.150 19.511 1.00 82.00 191 GLU A CA 1
ATOM 1625 C C . GLU A 1 191 ? -43.080 -35.103 20.993 1.00 82.00 191 GLU A C 1
ATOM 1627 O O . GLU A 1 191 ? -44.255 -35.255 21.296 1.00 82.00 191 GLU A O 1
ATOM 1632 N N . GLU A 1 192 ? -42.153 -34.837 21.920 1.00 80.12 192 GLU A N 1
ATOM 1633 C CA . GLU A 1 192 ? -42.459 -34.665 23.347 1.00 80.12 192 GLU A CA 1
ATOM 1634 C C . GLU A 1 192 ? -43.205 -33.353 23.631 1.00 80.12 192 GLU A C 1
ATOM 1636 O O . GLU A 1 192 ? -44.093 -33.337 24.480 1.00 80.12 192 GLU A O 1
ATOM 1641 N N . TYR A 1 193 ? -42.881 -32.269 22.915 1.00 77.06 193 TYR A N 1
ATOM 1642 C CA . TYR A 1 193 ? -43.608 -31.002 23.013 1.00 77.06 193 TYR A CA 1
ATOM 1643 C C . TYR A 1 193 ? -45.038 -31.147 22.483 1.00 77.06 193 TYR A C 1
ATOM 1645 O O . TYR A 1 193 ? -45.993 -30.842 23.191 1.00 77.06 193 TYR A O 1
ATOM 1653 N N . TYR A 1 194 ? -45.190 -31.676 21.266 1.00 81.38 194 TYR A N 1
ATOM 1654 C CA . TYR A 1 194 ? -46.509 -31.848 20.649 1.00 81.38 194 TYR A CA 1
ATOM 1655 C C . TYR A 1 194 ? -47.336 -32.971 21.293 1.00 81.38 194 TYR A C 1
ATOM 1657 O O . TYR A 1 194 ? -48.555 -32.879 21.329 1.00 81.38 194 TYR A O 1
ATOM 1665 N N . GLY A 1 195 ? -46.701 -34.004 21.852 1.00 73.62 195 GLY A N 1
ATOM 1666 C CA . GLY A 1 195 ? -47.390 -35.120 22.508 1.00 73.62 195 GLY A CA 1
ATOM 1667 C C . GLY A 1 195 ? -47.876 -34.827 23.931 1.00 73.62 195 GLY A C 1
ATOM 1668 O O . GLY A 1 195 ? -48.620 -35.628 24.496 1.00 73.62 195 GLY A O 1
ATOM 1669 N N . LYS A 1 196 ? -47.466 -33.704 24.536 1.00 64.69 196 LYS A N 1
ATOM 1670 C CA . LYS A 1 196 ? -47.893 -33.317 25.891 1.00 64.69 196 LYS A CA 1
ATOM 1671 C C . LYS A 1 196 ? -49.290 -32.694 25.924 1.00 64.69 196 LYS A C 1
ATOM 1673 O O . LYS A 1 196 ? -49.919 -32.712 26.980 1.00 64.69 196 LYS A O 1
ATOM 1678 N N . ASP A 1 197 ? -49.776 -32.202 24.785 1.00 51.44 197 ASP A N 1
ATOM 1679 C CA . ASP A 1 197 ? -51.015 -31.423 24.704 1.00 51.44 197 ASP A CA 1
ATOM 1680 C C . ASP A 1 197 ? -52.247 -32.240 24.277 1.00 51.44 197 ASP A C 1
ATOM 1682 O O . ASP A 1 197 ? -53.372 -31.842 24.573 1.00 51.44 197 ASP A O 1
ATOM 1686 N N . ASP A 1 198 ? -52.082 -33.442 23.714 1.00 50.75 198 ASP A N 1
ATOM 1687 C CA . ASP A 1 198 ? -53.215 -34.267 23.244 1.00 50.75 198 ASP A CA 1
ATOM 1688 C C . ASP A 1 198 ? -54.150 -34.760 24.373 1.00 50.75 198 ASP A C 1
ATOM 1690 O O . ASP A 1 198 ? -55.222 -35.294 24.107 1.00 50.75 198 ASP A O 1
ATOM 1694 N N . SER A 1 199 ? -53.782 -34.578 25.648 1.00 47.78 199 SER A N 1
ATOM 1695 C CA . SER A 1 199 ? -54.627 -34.958 26.796 1.00 47.78 199 SER A CA 1
ATOM 1696 C C . SER A 1 199 ? -55.348 -33.790 27.481 1.00 47.78 199 SER A C 1
ATOM 1698 O O . SER A 1 199 ? -56.209 -34.030 28.328 1.00 47.78 199 SER A O 1
ATOM 1700 N N . ALA A 1 200 ? -55.028 -32.538 27.129 1.00 46.97 200 ALA A N 1
ATOM 1701 C CA . ALA A 1 200 ? -55.573 -31.348 27.790 1.00 46.97 200 ALA A CA 1
ATOM 1702 C C . ALA A 1 200 ? -56.478 -30.488 26.888 1.00 46.97 200 ALA A C 1
ATOM 1704 O O . ALA A 1 200 ? -57.297 -29.735 27.412 1.00 46.97 200 ALA A O 1
ATOM 1705 N N . CYS A 1 201 ? -56.392 -30.608 25.557 1.00 44.25 201 CYS A N 1
ATOM 1706 C CA . CYS A 1 201 ? -57.083 -29.708 24.622 1.00 44.25 201 CYS A CA 1
ATOM 1707 C C . CYS A 1 201 ? -58.319 -30.291 23.894 1.00 44.25 201 CYS A C 1
ATOM 1709 O O . CYS A 1 201 ? -58.874 -29.633 23.013 1.00 44.25 201 CYS A O 1
ATOM 1711 N N . GLU A 1 202 ? -58.844 -31.456 24.298 1.00 46.75 202 GLU A N 1
ATOM 1712 C CA . GLU A 1 202 ? -60.117 -31.987 23.760 1.00 46.75 202 GLU A CA 1
ATOM 1713 C C . GLU A 1 202 ? -61.377 -31.215 24.222 1.00 46.75 202 GLU A C 1
ATOM 1715 O O . GLU A 1 202 ? -62.468 -31.494 23.731 1.00 46.75 202 GLU A O 1
ATOM 1720 N N . GLN A 1 203 ? -61.269 -30.239 25.135 1.00 46.19 203 GLN A N 1
ATOM 1721 C CA . GLN A 1 203 ? -62.441 -29.524 25.680 1.00 46.19 203 GLN A CA 1
ATOM 1722 C C . GLN A 1 203 ? -62.746 -28.154 25.044 1.00 46.19 203 GLN A C 1
ATOM 1724 O O . GLN A 1 203 ? -63.867 -27.688 25.205 1.00 46.19 203 GLN A O 1
ATOM 1729 N N . ASP A 1 204 ? -61.836 -27.539 24.275 1.00 50.78 204 ASP A N 1
ATOM 1730 C CA . ASP A 1 204 ? -61.975 -26.125 23.849 1.00 50.78 204 ASP A CA 1
ATOM 1731 C C . ASP A 1 204 ? -61.842 -25.881 22.325 1.00 50.78 204 ASP A C 1
ATOM 1733 O O . ASP A 1 204 ? -61.491 -24.787 21.882 1.00 50.78 204 ASP A O 1
ATOM 1737 N N . THR A 1 205 ? -62.142 -26.875 21.478 1.00 56.25 205 THR A N 1
ATOM 1738 C CA . THR A 1 205 ? -62.128 -26.711 20.002 1.00 56.25 205 THR A CA 1
ATOM 1739 C C . THR A 1 205 ? -63.517 -26.709 19.348 1.00 56.25 205 THR A C 1
ATOM 1741 O O . THR A 1 205 ? -63.655 -27.006 18.158 1.00 56.25 205 THR A O 1
ATOM 1744 N N . GLU A 1 206 ? -64.571 -26.319 20.073 1.00 64.44 206 GLU A N 1
ATOM 1745 C CA . GLU A 1 206 ? -65.855 -26.019 19.430 1.00 64.44 206 GLU A CA 1
ATOM 1746 C C . GLU A 1 206 ? -65.711 -24.773 18.541 1.00 64.44 206 GLU A C 1
ATOM 1748 O O . GLU A 1 206 ? -65.425 -23.668 19.006 1.00 64.44 206 GLU A O 1
ATOM 1753 N N . LYS A 1 207 ? -65.888 -24.951 17.222 1.00 70.56 207 LYS A N 1
ATOM 1754 C CA . LYS A 1 207 ? -65.874 -23.842 16.257 1.00 70.56 207 LYS A CA 1
ATOM 1755 C C . LYS A 1 207 ? -66.903 -22.788 16.689 1.00 70.56 207 LYS A C 1
ATOM 1757 O O . LYS A 1 207 ? -68.082 -23.132 16.791 1.00 70.56 207 LYS A O 1
ATOM 1762 N N . PRO A 1 208 ? -66.512 -21.514 16.877 1.00 73.44 208 PRO A N 1
ATOM 1763 C CA . PRO A 1 208 ? -67.465 -20.481 17.250 1.00 73.44 208 PRO A CA 1
ATOM 1764 C C . PRO A 1 208 ? -68.484 -20.303 16.122 1.00 73.44 208 PRO A C 1
ATOM 1766 O O . PRO A 1 208 ? -68.122 -20.035 14.974 1.00 73.44 208 PRO A O 1
ATOM 1769 N N . VAL A 1 209 ? -69.765 -20.457 16.450 1.00 69.94 209 VAL A N 1
ATOM 1770 C CA . VAL A 1 209 ? -70.858 -20.147 15.529 1.00 69.94 209 VAL A CA 1
ATOM 1771 C C . VAL A 1 209 ? -71.081 -18.640 15.591 1.00 69.94 209 VAL A C 1
ATOM 1773 O O . VAL A 1 209 ? -71.607 -18.124 16.575 1.00 69.94 209 VAL A O 1
ATOM 1776 N N . PHE A 1 210 ? -70.646 -17.921 14.558 1.00 73.69 210 PHE A N 1
ATOM 1777 C CA . PHE A 1 210 ? -71.036 -16.526 14.383 1.00 73.69 210 PHE A CA 1
ATOM 1778 C C . PHE A 1 210 ? -72.493 -16.486 13.919 1.00 73.69 210 PHE A C 1
ATOM 1780 O O . PHE A 1 210 ? -72.851 -17.141 12.942 1.00 73.69 210 PHE A O 1
ATOM 1787 N N . SER A 1 211 ? -73.336 -15.755 14.648 1.00 66.75 211 SER A N 1
ATOM 1788 C CA . SER A 1 211 ? -74.686 -15.426 14.193 1.00 66.75 211 SER A CA 1
ATOM 1789 C C . SER A 1 211 ? -74.605 -14.553 12.937 1.00 66.75 211 SER A C 1
ATOM 1791 O O . SER A 1 211 ? -73.823 -13.600 12.938 1.00 66.75 211 SER A O 1
ATOM 1793 N N . ASP A 1 212 ? -75.398 -14.904 11.921 1.00 63.47 212 ASP A N 1
ATOM 1794 C CA . ASP A 1 212 ? -75.563 -14.186 10.641 1.00 63.47 212 ASP A CA 1
ATOM 1795 C C . ASP A 1 212 ? -76.015 -12.725 10.830 1.00 63.47 212 ASP A C 1
ATOM 1797 O O . ASP A 1 212 ? -76.857 -12.478 11.732 1.00 63.47 212 ASP A O 1
#

Radius of gyration: 53.02 Å; Cα contacts (8 Å, |Δi|>4): 21; chains: 1; bounding box: 121×51×121 Å

InterPro domains:
  IPR018034 KRR1 interacting protein 1 [PF05178] (126-212)
  IPR018034 KRR1 interacting protein 1 [PTHR14490] (3-212)

Sequence (212 aa):
EAEDNDFYTWMKSQDAKDISEDDCLKGLKKAWKDPDIDDGEKFLRDYILNKDFIPDAEDKGVTLDDIQEIEEDEKLLDMQRNFEQKYNFRFEDPDQEFIKQYPRTVGESLRQSNTKRKVKREEYKERKEREKNERKQEIRELKRMKKAEIEKKLERLKKMAGDDIPISIDDITGDFDPREYDKRMKQIFNEEYYGKDDSACEQDTEKPVFSD

Foldseek 3Di:
DVVVVVVLVVLVDDDPPPPDPPDPCVVVSVVLPDPPDDPVVVVVSCCVSVVVVPDDPVPDPQDPVNVVVVVVVVVVVVVVVVVCVCVVCVPVCVQPVHDDDDDPDDPPDPDDDDCVVVVVVVVVVVVVVVVVVVVVVVVVVVVVVVLVVVVVVVVVVCVVVVDPQPDDPCCVVPDDDPVVVVVVCCVRCDCVNVVVCPVPPPPPPDDDDDDD